Protein 1D7M (pdb70)

Structure (mmCIF, N/CA/C/O backbone):
data_1D7M
#
_entry.id   1D7M
#
_cell.length_a   70.420
_cell.length_b   128.650
_cell.length_c   91.570
_cell.angle_alpha   90.00
_cell.angle_beta   90.00
_cell.angle_gamma   90.00
#
_symmetry.space_group_name_H-M   'C 2 2 21'
#
loop_
_entity.id
_entity.type
_entity.pdbx_description
1 polymer 'CORTEXILLIN I'
2 water water
#
loop_
_atom_site.group_PDB
_atom_site.id
_atom_site.type_symbol
_atom_site.label_atom_id
_atom_site.label_alt_id
_atom_site.label_comp_id
_atom_site.label_asym_id
_atom_site.label_entity_id
_atom_site.label_seq_id
_atom_site.pdbx_PDB_ins_code
_atom_site.Cartn_x
_atom_site.Cartn_y
_atom_site.Cartn_z
_atom_site.occupancy
_atom_site.B_iso_or_equiv
_atom_site.auth_seq_id
_atom_site.auth_comp_id
_atom_site.auth_asym_id
_atom_site.auth_atom_id
_atom_site.pdbx_PDB_model_num
ATOM 1 N N . GLU A 1 1 ? 53.292 154.148 56.176 1.00 122.88 243 GLU A N 1
ATOM 2 C CA . GLU A 1 1 ? 51.827 153.885 56.097 1.00 132.18 243 GLU A CA 1
ATOM 3 C C . GLU A 1 1 ? 51.485 153.150 54.787 1.00 135.68 243 GLU A C 1
ATOM 4 O O . GLU A 1 1 ? 52.148 152.176 54.431 1.00 132.09 243 GLU A O 1
ATOM 10 N N . MET A 1 2 ? 50.465 153.632 54.078 1.00 139.81 244 MET A N 1
ATOM 11 C CA . MET A 1 2 ? 49.975 153.052 52.819 1.00 138.57 244 MET A CA 1
ATOM 12 C C . MET A 1 2 ? 50.691 151.838 52.210 1.00 143.35 244 MET A C 1
ATOM 13 O O . MET A 1 2 ? 50.102 150.765 52.153 1.00 158.16 244 MET A O 1
ATOM 18 N N . ALA A 1 3 ? 51.931 151.983 51.741 1.00 137.65 245 ALA A N 1
ATOM 19 C CA . ALA A 1 3 ? 52.645 150.840 51.148 1.00 129.21 245 ALA A CA 1
ATOM 20 C C . ALA A 1 3 ? 52.915 149.764 52.201 1.00 128.56 245 ALA A C 1
ATOM 21 O O . ALA A 1 3 ? 52.808 148.557 51.946 1.00 125.48 245 ALA A O 1
ATOM 23 N N . ASN A 1 4 ? 53.272 150.229 53.390 1.00 119.41 246 ASN A N 1
ATOM 24 C CA . ASN A 1 4 ? 53.548 149.345 54.506 1.00 117.26 246 ASN A CA 1
ATOM 25 C C . ASN A 1 4 ? 52.225 148.705 54.925 1.00 118.76 246 ASN A C 1
ATOM 26 O O . ASN A 1 4 ? 52.082 147.485 54.868 1.00 121.96 246 ASN A O 1
ATOM 31 N N . ARG A 1 5 ? 51.260 149.533 55.324 1.00 113.73 247 ARG A N 1
ATOM 32 C CA . ARG A 1 5 ? 49.931 149.063 55.732 1.00 110.89 247 ARG A CA 1
ATOM 33 C C . ARG A 1 5 ? 49.436 147.997 54.743 1.00 109.49 247 ARG A C 1
ATOM 34 O O . ARG A 1 5 ? 48.725 147.059 55.113 1.00 115.81 247 ARG A O 1
ATOM 42 N N . LEU A 1 6 ? 49.849 148.153 53.487 1.00 106.58 248 LEU A N 1
ATOM 43 C CA . LEU A 1 6 ? 49.499 147.242 52.399 1.00 102.73 248 LEU A CA 1
ATOM 44 C C . LEU A 1 6 ? 50.162 145.870 52.571 1.00 101.76 248 LEU A C 1
ATOM 45 O O . LEU A 1 6 ? 49.510 144.918 52.993 1.00 96.85 248 LEU A O 1
ATOM 50 N N . ALA A 1 7 ? 51.454 145.766 52.243 1.00 106.54 249 ALA A N 1
ATOM 51 C CA . ALA A 1 7 ? 52.170 144.492 52.362 1.00 97.27 249 ALA A CA 1
ATOM 52 C C . ALA A 1 7 ? 51.753 143.800 53.659 1.00 93.03 249 ALA A C 1
ATOM 53 O O . ALA A 1 7 ? 51.787 142.568 53.776 1.00 82.43 249 ALA A O 1
ATOM 55 N N . GLY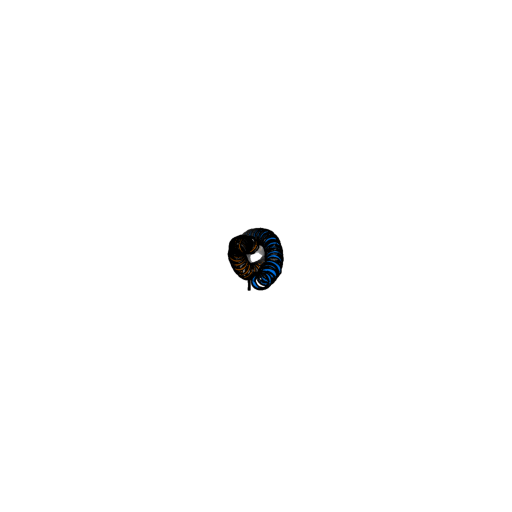 A 1 8 ? 51.343 144.622 54.621 1.00 85.44 250 GLY A N 1
ATOM 56 C CA . GLY A 1 8 ? 50.884 144.130 55.904 1.00 85.83 250 GLY A CA 1
ATOM 57 C C . GLY A 1 8 ? 49.608 143.342 55.714 1.00 94.73 250 GLY A C 1
ATOM 58 O O . GLY A 1 8 ? 49.587 142.126 55.886 1.00 108.37 250 GLY A O 1
ATOM 59 N N . LEU A 1 9 ? 48.532 144.023 55.342 1.00 93.65 251 LEU A N 1
ATOM 60 C CA . LEU A 1 9 ? 47.287 143.316 55.140 1.00 75.10 251 LEU A CA 1
ATOM 61 C C . LEU A 1 9 ? 47.410 142.137 54.186 1.00 76.84 251 LEU A C 1
ATOM 62 O O . LEU A 1 9 ? 46.631 141.192 54.276 1.00 73.98 251 LEU A O 1
ATOM 67 N N . GLU A 1 10 ? 48.377 142.165 53.274 1.00 75.51 252 GLU A N 1
ATOM 68 C CA . GLU A 1 10 ? 48.527 141.030 52.373 1.00 78.53 252 GLU A CA 1
ATOM 69 C C . GLU A 1 10 ? 49.064 139.879 53.194 1.00 76.51 252 GLU A C 1
ATOM 70 O O . GLU A 1 10 ? 48.797 138.717 52.906 1.00 83.69 252 GLU A O 1
ATOM 76 N N . ASN A 1 11 ? 49.843 140.200 54.217 1.00 76.79 253 ASN A N 1
ATOM 77 C CA . ASN A 1 11 ? 50.380 139.152 55.060 1.00 81.40 253 ASN A CA 1
ATOM 78 C C . ASN A 1 11 ? 49.232 138.512 55.838 1.00 77.63 253 ASN A C 1
ATOM 79 O O . ASN A 1 11 ? 49.106 137.288 55.898 1.00 80.15 253 ASN A O 1
ATOM 84 N N . SER A 1 12 ? 48.406 139.357 56.445 1.00 71.94 254 SER A N 1
ATOM 85 C CA . SER A 1 12 ? 47.246 138.904 57.205 1.00 73.29 254 SER A CA 1
ATOM 86 C C . SER A 1 12 ? 46.365 137.991 56.332 1.00 77.56 254 SER A C 1
ATOM 87 O O . SER A 1 12 ? 46.136 136.820 56.666 1.00 78.15 254 SER A O 1
ATOM 90 N N . LEU A 1 13 ? 45.883 138.524 55.208 1.00 67.93 255 LEU A N 1
ATOM 91 C CA . LEU A 1 13 ? 45.050 137.742 54.287 1.00 72.99 255 LEU A CA 1
ATOM 92 C C . LEU A 1 13 ? 45.744 136.412 53.989 1.00 76.20 255 LEU A C 1
ATOM 93 O O . LEU A 1 13 ? 45.110 135.365 53.909 1.00 90.45 255 LEU A O 1
ATOM 98 N N . GLU A 1 14 ? 47.054 136.463 53.834 1.00 72.82 256 GLU A N 1
ATOM 99 C CA . GLU A 1 14 ? 47.826 135.271 53.547 1.00 75.24 256 GLU A CA 1
ATOM 100 C C . GLU A 1 14 ? 47.652 134.148 54.571 1.00 65.21 256 GLU A C 1
ATOM 101 O O . GLU A 1 14 ? 47.139 133.056 54.280 1.00 53.23 256 GLU A O 1
ATOM 107 N N . SER A 1 15 ? 48.098 134.419 55.785 1.00 59.01 257 SER A N 1
ATOM 108 C CA . SER A 1 15 ? 48.006 133.407 56.809 1.00 74.93 257 SER A CA 1
ATOM 109 C C . SER A 1 15 ? 46.559 132.942 56.944 1.00 71.84 257 SER A C 1
ATOM 110 O O . SER A 1 15 ? 46.315 131.764 57.170 1.00 72.90 257 SER A O 1
ATOM 113 N N . GLU A 1 16 ? 45.596 133.846 56.780 1.00 67.41 258 GLU A N 1
ATOM 114 C CA . GLU A 1 16 ? 44.194 133.455 56.894 1.00 56.95 258 GLU A CA 1
ATOM 115 C C . GLU A 1 16 ? 43.652 132.530 55.791 1.00 54.62 258 GLU A C 1
ATOM 116 O O . GLU A 1 16 ? 42.781 131.700 56.054 1.00 44.12 258 GLU A O 1
ATOM 122 N N . LYS A 1 17 ? 44.124 132.650 54.557 1.00 47.83 259 LYS A N 1
ATOM 123 C CA . LYS A 1 17 ? 43.621 131.705 53.569 1.00 55.25 259 LYS A CA 1
ATOM 124 C C . LYS A 1 17 ? 44.210 130.350 53.955 1.00 51.80 259 LYS A C 1
ATOM 125 O O . LYS A 1 17 ? 43.579 129.313 53.778 1.00 41.81 259 LYS A O 1
ATOM 131 N N . VAL A 1 18 ? 45.422 130.362 54.507 1.00 54.72 260 VAL A N 1
ATOM 132 C CA . VAL A 1 18 ? 46.092 129.138 54.952 1.00 54.72 260 VAL A CA 1
ATOM 133 C C . VAL A 1 18 ? 45.230 128.445 56.040 1.00 53.54 260 VAL A C 1
ATOM 134 O O . VAL A 1 18 ? 44.904 127.247 55.958 1.00 45.56 260 VAL A O 1
ATOM 138 N N . SER A 1 19 ? 44.848 129.219 57.049 1.00 42.51 261 SER A N 1
ATOM 139 C CA . SER A 1 19 ? 44.008 128.724 58.138 1.00 49.52 261 SER A CA 1
ATOM 140 C C . SER A 1 19 ? 42.743 128.110 57.577 1.00 62.85 261 SER A C 1
ATOM 141 O O . SER A 1 19 ? 42.340 127.024 57.980 1.00 67.34 261 SER A O 1
ATOM 144 N N . ARG A 1 20 ? 42.109 128.827 56.656 1.00 58.12 262 ARG A N 1
ATOM 145 C CA . ARG A 1 20 ? 40.891 128.323 56.053 1.00 49.29 262 ARG A CA 1
ATOM 146 C C . ARG A 1 20 ? 41.121 126.976 55.349 1.00 47.35 262 ARG A C 1
ATOM 147 O O . ARG A 1 20 ? 40.255 126.109 55.402 1.00 63.19 262 ARG A O 1
ATOM 155 N N . GLU A 1 21 ? 42.275 126.788 54.704 1.00 50.98 263 GLU A N 1
ATOM 156 C CA . GLU A 1 21 ? 42.550 125.512 54.034 1.00 44.21 263 GLU A CA 1
ATOM 157 C C . GLU A 1 21 ? 42.542 124.410 55.073 1.00 54.50 263 GLU A C 1
ATOM 158 O O . GLU A 1 21 ? 42.031 123.305 54.862 1.00 49.87 263 GLU A O 1
ATOM 164 N N . GLN A 1 22 ? 43.115 124.747 56.217 1.00 52.23 264 GLN A N 1
ATOM 165 C CA . GLN A 1 22 ? 43.199 123.829 57.322 1.00 49.48 264 GLN A CA 1
ATOM 166 C C . GLN A 1 22 ? 41.865 123.446 57.912 1.00 47.95 264 GLN A C 1
ATOM 167 O O . GLN A 1 22 ? 41.630 122.271 58.162 1.00 42.61 264 GLN A O 1
ATOM 173 N N . LEU A 1 23 ? 40.989 124.419 58.138 1.00 47.60 265 LEU A N 1
ATOM 174 C CA . LEU A 1 23 ? 39.676 124.119 58.696 1.00 29.12 265 LEU A CA 1
ATOM 175 C C . LEU A 1 23 ? 38.901 123.238 57.755 1.00 38.56 265 LEU A C 1
ATOM 176 O O . LEU A 1 23 ? 38.162 122.351 58.177 1.00 39.37 265 LEU A O 1
ATOM 181 N N . ILE A 1 24 ? 39.048 123.504 56.469 1.00 31.42 266 ILE A N 1
ATOM 182 C CA . ILE A 1 24 ? 38.348 122.717 55.473 1.00 38.22 266 ILE A CA 1
ATOM 183 C C . ILE A 1 24 ? 38.795 121.284 55.520 1.00 36.75 266 ILE A C 1
ATOM 184 O O . ILE A 1 24 ? 38.037 120.347 55.294 1.00 48.74 266 ILE A O 1
ATOM 189 N N . LYS A 1 25 ? 40.075 121.134 55.768 1.00 29.78 267 LYS A N 1
ATOM 190 C CA . LYS A 1 25 ? 40.674 119.834 55.817 1.00 31.87 267 LYS A CA 1
ATOM 191 C C . LYS A 1 25 ? 40.212 119.102 57.084 1.00 31.02 267 LYS A C 1
ATOM 192 O O . LYS A 1 25 ? 39.769 117.936 57.021 1.00 32.58 267 LYS A O 1
ATOM 198 N N . GLN A 1 26 ? 40.296 119.774 58.231 1.00 44.60 268 GLN A N 1
ATOM 199 C CA . GLN A 1 26 ? 39.871 119.115 59.464 1.00 40.73 268 GLN A CA 1
ATOM 200 C C . GLN A 1 26 ? 38.422 118.712 59.366 1.00 44.19 268 GLN A C 1
ATOM 201 O O . GLN A 1 26 ? 38.050 117.633 59.792 1.00 42.61 268 GLN A O 1
ATOM 207 N N . LYS A 1 27 ? 37.616 119.596 58.790 1.00 38.57 269 LYS A N 1
ATOM 208 C CA . LYS A 1 27 ? 36.195 119.354 58.621 1.00 40.75 269 LYS A CA 1
ATOM 209 C C . LYS A 1 27 ? 35.979 118.093 57.779 1.00 30.14 269 LYS A C 1
ATOM 210 O O . LYS A 1 27 ? 35.210 117.201 58.156 1.00 40.50 269 LYS A O 1
ATOM 216 N N . ASP A 1 28 ? 36.664 118.008 56.652 1.00 36.89 270 ASP A N 1
ATOM 217 C CA . ASP A 1 28 ? 36.526 116.847 55.810 1.00 31.45 270 ASP A CA 1
ATOM 218 C C . ASP A 1 28 ? 36.839 115.581 56.594 1.00 40.70 270 ASP A C 1
ATOM 219 O O . ASP A 1 28 ? 36.080 114.614 56.549 1.00 35.79 270 ASP A O 1
ATOM 224 N N . GLN A 1 29 ? 37.931 115.596 57.358 1.00 43.59 271 GLN A N 1
ATOM 225 C CA . GLN A 1 29 ? 38.278 114.411 58.138 1.00 42.24 271 GLN A CA 1
ATOM 226 C C . GLN A 1 29 ? 37.167 114.060 59.120 1.00 38.70 271 GLN A C 1
ATOM 227 O O . GLN A 1 29 ? 36.850 112.892 59.336 1.00 37.96 271 GLN A O 1
ATOM 233 N N . LEU A 1 30 ? 36.577 115.079 59.727 1.00 35.56 272 LEU A N 1
ATOM 234 C CA . LEU A 1 30 ? 35.520 114.839 60.677 1.00 33.82 272 LEU A CA 1
ATOM 235 C C . LEU A 1 30 ? 34.333 114.224 59.997 1.00 37.67 272 LEU A C 1
ATOM 236 O O . LEU A 1 30 ? 33.780 113.234 60.469 1.00 26.45 272 LEU A O 1
ATOM 241 N N . ASN A 1 31 ? 33.925 114.808 58.886 1.00 30.50 273 ASN A N 1
ATOM 242 C CA . ASN A 1 31 ? 32.784 114.263 58.182 1.00 33.30 273 ASN A CA 1
ATOM 243 C C . ASN A 1 31 ? 32.974 112.801 57.782 1.00 38.97 273 ASN A C 1
ATOM 244 O O . ASN A 1 31 ? 32.043 112.010 57.882 1.00 36.42 273 ASN A O 1
ATOM 249 N N . SER A 1 32 ? 34.182 112.436 57.349 1.00 40.85 274 SER A N 1
ATOM 250 C CA . SER A 1 32 ? 34.465 111.059 56.940 1.00 38.69 274 SER A CA 1
ATOM 251 C C . SER A 1 32 ? 34.326 110.161 58.164 1.00 42.72 274 SER A C 1
ATOM 252 O O . SER A 1 32 ? 33.707 109.098 58.130 1.00 42.34 274 SER A O 1
ATOM 255 N N . LEU A 1 33 ? 34.929 110.614 59.244 1.00 43.26 275 LEU A N 1
A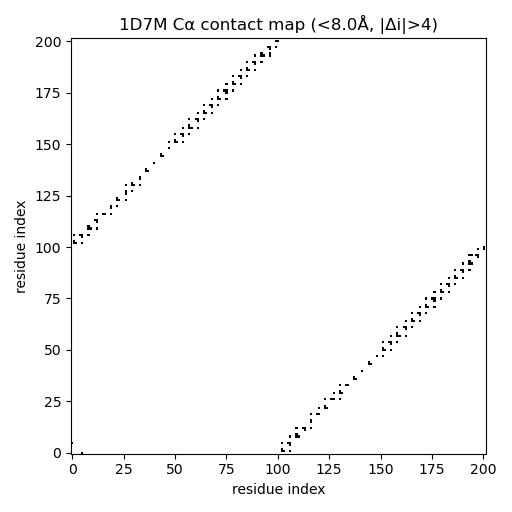TOM 256 C CA . LEU A 1 33 ? 34.858 109.927 60.507 1.00 44.86 275 LEU A CA 1
ATOM 257 C C . LEU A 1 33 ? 33.389 109.649 60.815 1.00 33.04 275 LEU A C 1
ATOM 258 O O . LEU A 1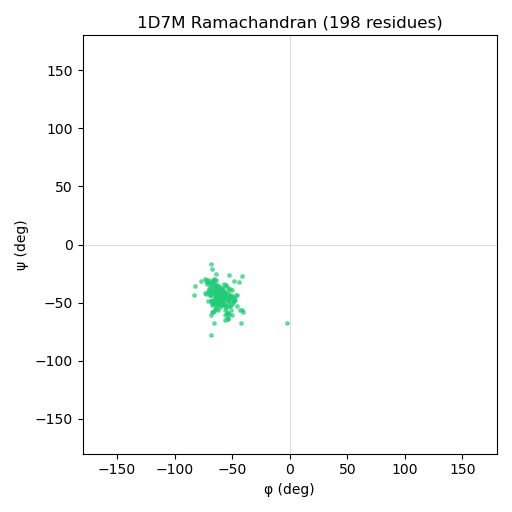 33 ? 32.992 108.503 61.042 1.00 47.37 275 LEU A O 1
ATOM 263 N N . LEU A 1 34 ? 32.595 110.714 60.828 1.00 30.68 276 LEU A N 1
ATOM 264 C CA . LEU A 1 34 ? 31.160 110.628 61.098 1.00 22.42 276 LEU A CA 1
ATOM 265 C C . LEU A 1 34 ? 30.494 109.555 60.246 1.00 32.51 276 LEU A C 1
ATOM 266 O O . LEU A 1 34 ? 29.746 108.736 60.767 1.00 32.27 276 LEU A O 1
ATOM 271 N N . ALA A 1 35 ? 30.755 109.551 58.943 1.00 25.54 277 ALA A N 1
ATOM 272 C CA . ALA A 1 35 ? 30.145 108.541 58.086 1.00 33.83 277 ALA A CA 1
ATOM 273 C C . ALA A 1 35 ? 30.513 107.144 58.597 1.00 32.63 277 ALA A C 1
ATOM 274 O O . ALA A 1 35 ? 29.643 106.287 58.806 1.00 37.87 277 ALA A O 1
ATOM 276 N N . SER A 1 36 ? 31.804 106.914 58.798 1.00 35.04 278 SER A N 1
ATOM 277 C CA . SER A 1 36 ? 32.271 105.627 59.298 1.00 39.47 278 SER A CA 1
ATOM 278 C C . SER A 1 36 ? 31.565 105.220 60.588 1.00 36.39 278 SER A C 1
ATOM 279 O O . SER A 1 36 ? 30.931 104.164 60.622 1.00 37.43 278 SER A O 1
ATOM 282 N N . LEU A 1 37 ? 31.661 106.044 61.633 1.00 31.23 279 LEU A N 1
ATOM 283 C CA . LEU A 1 37 ? 31.010 105.726 62.903 1.00 32.32 279 LEU A CA 1
ATOM 284 C C . LEU A 1 37 ? 29.539 105.446 62.742 1.00 37.14 279 LEU A C 1
ATOM 285 O O . LEU A 1 37 ? 29.011 104.578 63.421 1.00 46.46 279 LEU A O 1
ATOM 290 N N . GLU A 1 38 ? 28.864 106.160 61.857 1.00 37.97 280 GLU A N 1
ATOM 291 C CA . GLU A 1 38 ? 27.444 105.900 61.682 1.00 36.55 280 GLU A CA 1
ATOM 292 C C . GLU A 1 38 ? 27.164 104.558 61.016 1.00 41.43 280 GLU A C 1
ATOM 293 O O . GLU A 1 38 ? 26.225 103.859 61.387 1.00 46.33 280 GLU A O 1
ATOM 299 N N . SER A 1 39 ? 27.997 104.194 60.053 1.00 43.67 281 SER A N 1
ATOM 300 C CA . SER A 1 39 ? 27.856 102.915 59.383 1.00 44.30 281 SER A CA 1
ATOM 301 C C . SER A 1 39 ? 28.080 101.816 60.421 1.00 49.49 281 SER A C 1
ATOM 302 O O . SER A 1 39 ? 27.277 100.887 60.538 1.00 46.02 281 SER A O 1
ATOM 305 N N . GLU A 1 40 ? 29.178 101.950 61.168 1.00 47.24 282 GLU A N 1
ATOM 306 C CA . GLU A 1 40 ? 29.568 100.994 62.201 1.00 40.92 282 GLU A CA 1
ATOM 307 C C . GLU A 1 40 ? 28.436 100.832 63.201 1.00 38.86 282 GLU A C 1
ATOM 308 O O . GLU A 1 40 ? 28.082 99.716 63.561 1.00 41.85 282 GLU A O 1
ATOM 314 N N . GLY A 1 41 ? 27.863 101.951 63.634 1.00 38.30 283 GLY A N 1
ATOM 315 C CA . GLY A 1 41 ? 26.755 101.899 64.574 1.00 40.23 283 GLY A CA 1
ATOM 316 C C . GLY A 1 41 ? 25.522 101.221 63.992 1.00 46.10 283 GLY A C 1
ATO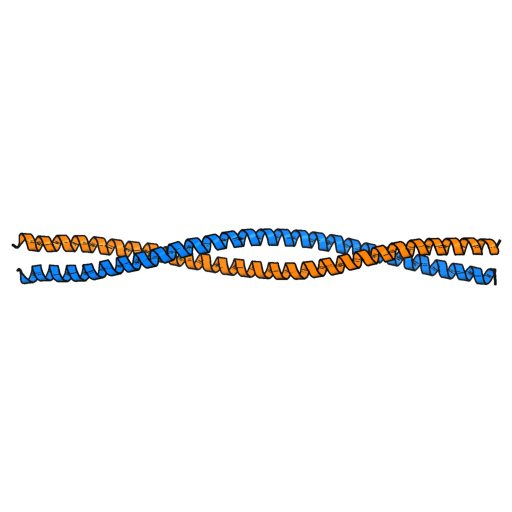M 317 O O . GLY A 1 41 ? 24.799 100.535 64.709 1.00 51.25 283 GLY A O 1
ATOM 318 N N . ALA A 1 42 ? 25.265 101.418 62.702 1.00 41.48 284 ALA A N 1
ATOM 319 C CA . ALA A 1 42 ? 24.113 100.794 62.064 1.00 37.99 284 ALA A CA 1
ATOM 320 C C . ALA A 1 42 ? 24.318 99.288 62.168 1.00 38.61 284 ALA A C 1
ATOM 321 O O . ALA A 1 42 ? 23.429 98.553 62.597 1.00 45.05 284 ALA A O 1
ATOM 323 N N . GLU A 1 43 ? 25.501 98.832 61.777 1.00 29.70 285 GLU A N 1
ATOM 324 C CA . GLU A 1 43 ? 25.811 97.410 61.852 1.00 53.45 285 GLU A CA 1
ATOM 325 C C . GLU A 1 43 ? 25.605 96.900 63.266 1.00 59.54 285 GLU A C 1
ATOM 326 O O . GLU A 1 43 ? 24.903 95.917 63.473 1.00 60.58 285 GLU A O 1
ATOM 332 N N . ARG A 1 44 ? 26.228 97.558 64.243 1.00 53.87 286 ARG A N 1
ATOM 333 C CA . ARG A 1 44 ? 26.121 97.088 65.621 1.00 45.86 286 ARG A CA 1
ATOM 334 C C . ARG A 1 44 ? 24.692 97.011 66.084 1.00 40.80 286 ARG A C 1
ATOM 335 O O . ARG A 1 44 ? 24.350 96.148 66.885 1.00 41.92 286 ARG A O 1
ATOM 343 N N . GLU A 1 45 ? 23.856 97.912 65.611 1.00 39.41 287 GLU A N 1
ATOM 344 C CA . GLU A 1 45 ? 22.473 97.871 66.031 1.00 40.28 287 GLU A CA 1
ATOM 345 C C . GLU A 1 45 ? 21.756 96.726 65.364 1.00 47.52 287 GLU A C 1
ATOM 346 O O . GLU A 1 45 ? 20.820 96.173 65.922 1.00 59.17 287 GLU A O 1
ATOM 352 N N . LYS A 1 46 ? 22.191 96.373 64.163 1.00 64.42 288 LYS A N 1
ATOM 353 C CA . LYS A 1 46 ? 21.577 95.271 63.443 1.00 61.09 288 LYS A CA 1
ATOM 354 C C . LYS A 1 46 ? 21.923 94.001 64.210 1.00 56.95 288 LYS A C 1
ATOM 355 O O . LYS A 1 46 ? 21.050 93.179 64.510 1.00 64.15 288 LYS A O 1
ATOM 361 N N . ARG A 1 47 ? 23.204 93.859 64.539 1.00 63.42 289 ARG A N 1
ATOM 362 C CA . ARG A 1 47 ? 23.672 92.683 65.268 1.00 56.68 289 ARG A CA 1
ATOM 363 C C . ARG A 1 47 ? 23.004 92.567 66.626 1.00 54.91 289 ARG A C 1
ATOM 364 O O . ARG A 1 47 ? 22.696 91.465 67.055 1.00 62.33 289 ARG A O 1
ATOM 372 N N . LEU A 1 48 ? 22.789 93.702 67.288 1.00 57.85 290 LEU A N 1
ATOM 373 C CA . LEU A 1 48 ? 22.155 93.746 68.605 1.00 49.14 290 LEU A CA 1
ATOM 374 C C . LEU A 1 48 ? 20.705 93.264 68.438 1.00 57.70 290 LEU A C 1
ATOM 375 O O . LEU A 1 48 ? 20.254 92.378 69.155 1.00 71.04 290 LEU A O 1
ATOM 380 N N . ARG A 1 49 ? 19.986 93.832 67.477 1.00 66.73 291 ARG A N 1
ATOM 381 C CA . ARG A 1 49 ? 18.609 93.414 67.207 1.00 69.69 291 ARG A CA 1
ATOM 382 C C . ARG A 1 49 ? 18.557 91.870 67.047 1.00 65.87 291 ARG A C 1
ATOM 383 O O . ARG A 1 49 ? 17.692 91.201 67.616 1.00 77.66 291 ARG A O 1
ATOM 391 N N . GLU A 1 50 ? 19.492 91.315 66.277 1.00 65.28 292 GLU A N 1
ATOM 392 C CA . GLU A 1 50 ? 19.548 89.867 66.057 1.00 66.63 292 GLU A CA 1
ATOM 393 C C . GLU A 1 50 ? 19.763 89.122 67.361 1.00 73.54 292 GLU A C 1
ATOM 394 O O . GLU A 1 50 ? 19.052 88.160 67.660 1.00 77.25 292 GLU A O 1
ATOM 400 N N . LEU A 1 51 ? 20.753 89.552 68.134 1.00 55.37 293 LEU A N 1
ATOM 401 C CA . LEU A 1 51 ? 21.012 88.888 69.403 1.00 64.19 293 LEU A CA 1
ATOM 402 C C . LEU A 1 51 ? 19.798 88.893 70.302 1.00 69.23 293 LEU A C 1
ATOM 403 O O . LEU A 1 51 ? 19.518 87.888 70.953 1.00 68.34 293 LEU A O 1
ATOM 408 N N . GLU A 1 52 ? 19.074 90.007 70.341 1.00 64.42 294 GLU A N 1
ATOM 409 C CA . GLU A 1 52 ? 17.891 90.084 71.184 1.00 62.89 294 GLU A CA 1
ATOM 410 C C . GLU A 1 52 ? 16.846 89.079 70.720 1.00 61.27 294 GLU A C 1
ATOM 411 O O . GLU A 1 52 ? 16.307 88.325 71.526 1.00 63.45 294 GLU A O 1
ATOM 417 N N . ALA A 1 53 ? 16.573 89.024 69.425 1.00 63.40 295 ALA A N 1
ATOM 418 C CA . ALA A 1 53 ? 15.608 88.045 68.961 1.00 56.95 295 ALA A CA 1
ATOM 419 C C . ALA A 1 53 ? 16.064 86.654 69.418 1.00 57.17 295 ALA A C 1
ATOM 420 O O . ALA A 1 53 ? 15.298 85.918 70.034 1.00 71.20 295 ALA A O 1
ATOM 422 N N . LYS A 1 54 ? 17.314 86.303 69.146 1.00 58.63 296 LYS A N 1
ATOM 423 C CA . LYS A 1 54 ? 17.819 84.986 69.537 1.00 59.05 296 LYS A CA 1
ATOM 424 C C . LYS A 1 54 ? 17.674 84.692 71.029 1.00 58.42 296 LYS A C 1
ATOM 425 O O . LYS A 1 54 ? 17.283 83.589 71.413 1.00 67.11 296 LYS A O 1
ATOM 431 N N . LEU A 1 55 ? 18.002 85.676 71.863 1.00 51.41 297 LEU A N 1
ATOM 432 C CA . LEU A 1 55 ? 17.906 85.520 73.313 1.00 46.12 297 LEU A CA 1
ATOM 433 C C . LEU A 1 55 ? 16.477 85.315 73.766 1.00 48.67 297 LEU A C 1
ATOM 434 O O . LEU A 1 55 ? 16.225 84.612 74.737 1.00 61.32 297 LEU A O 1
ATOM 439 N N . ASP A 1 56 ? 15.537 85.945 73.080 1.00 53.45 298 ASP A N 1
ATOM 440 C CA . ASP A 1 56 ? 14.152 85.796 73.481 1.00 52.83 298 ASP A CA 1
ATOM 441 C C . ASP A 1 56 ? 13.738 84.359 73.214 1.00 53.05 298 ASP A C 1
ATOM 442 O O . ASP A 1 56 ? 13.200 83.672 74.081 1.00 40.91 298 ASP A O 1
ATOM 447 N N . GLU A 1 57 ? 14.012 83.903 72.001 1.00 36.51 299 GLU A N 1
ATOM 448 C CA . GLU A 1 57 ? 13.685 82.554 71.591 1.00 54.11 299 GLU A CA 1
ATOM 449 C C . GLU A 1 57 ? 14.274 81.549 72.569 1.00 54.23 299 GLU A C 1
ATOM 450 O O . GLU A 1 57 ? 13.555 80.790 73.232 1.00 44.93 299 GLU A O 1
ATOM 456 N N . THR A 1 58 ? 15.595 81.544 72.644 1.00 49.65 300 THR A N 1
ATOM 457 C CA . THR A 1 58 ? 16.271 80.615 73.519 1.00 45.75 300 THR A CA 1
ATOM 458 C C . THR A 1 58 ? 15.640 80.680 74.901 1.00 53.67 300 THR A C 1
ATOM 459 O O . THR A 1 58 ? 15.344 79.641 75.480 1.00 51.28 300 THR A O 1
ATOM 463 N N . LEU A 1 59 ? 15.387 81.876 75.423 1.00 42.60 301 LEU A N 1
ATOM 464 C CA . LEU A 1 59 ? 14.770 81.973 76.745 1.00 36.54 301 LEU A CA 1
ATOM 465 C C . LEU A 1 59 ? 13.444 81.218 76.815 1.00 52.36 301 LEU A C 1
ATOM 466 O O . LEU A 1 59 ? 13.193 80.491 77.783 1.00 50.55 301 LEU A O 1
ATOM 471 N N . LYS A 1 60 ? 12.594 81.394 75.797 1.00 40.82 302 LYS A N 1
ATOM 472 C CA . LYS A 1 60 ? 11.308 80.688 75.769 1.00 47.36 302 LYS A CA 1
ATOM 473 C C . LYS A 1 60 ? 11.633 79.214 75.918 1.00 47.83 302 LYS A C 1
ATOM 474 O O . LYS A 1 60 ? 11.197 78.566 76.855 1.00 66.29 302 LYS A O 1
ATOM 480 N N . ASN A 1 61 ? 12.418 78.704 74.984 1.00 44.29 303 ASN A N 1
ATOM 481 C CA . ASN A 1 61 ? 12.824 77.312 74.982 1.00 48.02 303 ASN A CA 1
ATOM 482 C C . ASN A 1 61 ? 13.330 76.809 76.330 1.00 50.63 303 ASN A C 1
ATOM 483 O O . ASN A 1 61 ? 12.929 75.739 76.797 1.00 51.82 303 ASN A O 1
ATOM 488 N N . LEU A 1 62 ? 14.216 77.571 76.949 1.00 49.81 304 LEU A N 1
ATOM 489 C CA . LEU A 1 62 ? 14.744 77.154 78.229 1.00 45.45 304 LEU A CA 1
ATOM 490 C C . LEU A 1 62 ? 13.584 76.940 79.176 1.00 45.50 304 LEU A C 1
ATOM 491 O O . LEU A 1 62 ? 13.547 75.961 79.913 1.00 48.84 304 LEU A O 1
ATOM 496 N N . GLU A 1 63 ? 12.625 77.857 79.144 1.00 49.50 305 GLU A N 1
ATOM 497 C CA . GLU A 1 63 ? 11.473 77.764 80.031 1.00 41.25 305 GLU A CA 1
ATOM 498 C C . GLU A 1 63 ? 10.624 76.522 79.769 1.00 41.56 305 GLU A C 1
ATOM 499 O O . GLU A 1 63 ? 10.303 75.753 80.682 1.00 34.77 305 GLU A O 1
ATOM 505 N N . LEU A 1 64 ? 10.251 76.325 78.522 1.00 35.97 306 LEU A N 1
ATOM 506 C CA . LEU A 1 64 ? 9.468 75.155 78.177 1.00 50.88 306 LEU A CA 1
ATOM 507 C C . LEU A 1 64 ? 10.155 73.847 78.559 1.00 43.21 306 LEU A C 1
ATOM 508 O O . LEU A 1 64 ? 9.543 72.972 79.156 1.00 58.95 306 LEU A O 1
ATOM 513 N N . GLU A 1 65 ? 11.431 73.705 78.210 1.00 45.70 307 GLU A N 1
ATOM 514 C CA . GLU A 1 65 ? 12.147 72.483 78.549 1.00 44.41 307 GLU A CA 1
ATOM 515 C C . GLU A 1 65 ? 12.244 72.349 80.069 1.00 46.05 307 GLU A C 1
ATOM 516 O O . GLU A 1 65 ? 12.279 71.242 80.596 1.00 40.28 307 GLU A O 1
ATOM 522 N N . LYS A 1 66 ? 12.288 73.463 80.788 1.00 45.16 308 LYS A N 1
ATOM 523 C CA . LYS A 1 66 ? 12.361 73.351 82.234 1.00 23.89 308 LYS A CA 1
ATOM 524 C C . LYS A 1 66 ? 11.014 72.809 82.748 1.00 31.71 308 LYS A C 1
ATOM 525 O O . LYS A 1 66 ? 10.985 71.925 83.602 1.00 34.42 308 LYS A O 1
ATOM 531 N N . LEU A 1 67 ? 9.897 73.313 82.227 1.00 20.02 309 LEU A N 1
ATOM 532 C CA . LEU A 1 67 ? 8.612 72.768 82.673 1.00 32.37 309 LEU A CA 1
ATOM 533 C C . LEU A 1 67 ? 8.579 71.256 82.393 1.00 39.29 309 LEU A C 1
ATOM 534 O O . LEU A 1 67 ? 8.296 70.458 83.284 1.00 39.07 309 LEU A O 1
ATOM 539 N N . ALA A 1 68 ? 8.874 70.863 81.156 1.00 24.68 310 ALA A N 1
ATOM 540 C CA . ALA A 1 68 ? 8.881 69.455 80.778 1.00 32.22 310 ALA A CA 1
ATOM 541 C C . ALA A 1 68 ? 9.711 68.622 81.743 1.00 41.17 310 ALA A C 1
ATOM 542 O O . ALA A 1 68 ? 9.303 67.533 82.158 1.00 35.70 310 ALA A O 1
ATOM 544 N N . ARG A 1 69 ? 10.882 69.138 82.107 1.00 27.90 311 ARG A N 1
ATOM 545 C CA . ARG A 1 69 ? 11.747 68.387 83.003 1.00 35.90 311 ARG A CA 1
ATOM 546 C C . ARG A 1 69 ? 11.140 68.258 84.388 1.00 45.15 311 ARG A C 1
ATOM 547 O O . ARG A 1 69 ? 11.182 67.190 84.986 1.00 40.10 311 ARG A O 1
ATOM 555 N N . MET A 1 70 ? 10.539 69.320 84.897 1.00 39.12 312 MET A N 1
ATOM 556 C CA . MET A 1 70 ? 9.938 69.221 86.210 1.00 40.94 312 MET A CA 1
ATOM 557 C C . MET A 1 70 ? 8.747 68.248 86.219 1.00 30.29 312 MET A C 1
ATOM 558 O O . MET A 1 70 ? 8.563 67.464 87.161 1.00 37.77 312 MET A O 1
ATOM 563 N N . GLU A 1 71 ? 7.965 68.279 85.147 1.00 30.72 313 GLU A N 1
ATOM 564 C CA . GLU A 1 71 ? 6.825 67.383 85.026 1.00 34.23 313 GLU A CA 1
ATOM 565 C C . GLU A 1 71 ? 7.349 65.958 85.089 1.00 34.26 313 GLU A C 1
ATOM 566 O O . GLU A 1 71 ? 6.780 65.106 85.770 1.00 37.28 313 GLU A O 1
ATOM 572 N N . LEU A 1 72 ? 8.438 65.696 84.379 1.00 33.47 314 LEU A N 1
ATOM 573 C CA . LEU A 1 72 ? 8.997 64.353 84.395 1.00 26.83 314 LEU A CA 1
ATOM 574 C C . LEU A 1 72 ? 9.568 63.978 85.764 1.00 39.31 314 LEU A C 1
ATOM 575 O O . LEU A 1 72 ? 9.395 62.849 86.214 1.00 34.26 314 LEU A O 1
ATOM 580 N N . GLU A 1 73 ? 10.232 64.895 86.455 1.00 24.18 315 GLU A N 1
ATOM 581 C CA . GLU A 1 73 ? 10.768 64.508 87.760 1.00 32.30 315 GLU A CA 1
ATOM 582 C C . GLU A 1 73 ? 9.640 64.044 88.660 1.00 27.95 315 GLU A C 1
ATOM 583 O O . GLU A 1 73 ? 9.768 63.071 89.407 1.00 23.15 315 GLU A O 1
ATOM 589 N N . ALA A 1 74 ? 8.516 64.733 88.565 1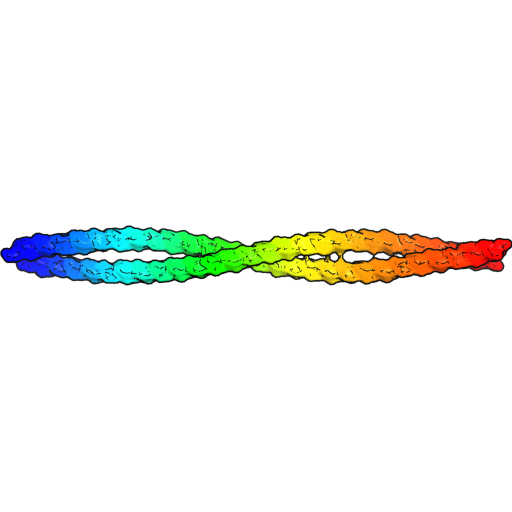.00 25.85 316 ALA A N 1
ATOM 590 C CA . ALA A 1 74 ? 7.356 64.387 89.365 1.00 16.05 316 ALA A CA 1
ATOM 591 C C . ALA A 1 74 ? 6.816 63.035 88.940 1.00 19.95 316 ALA A C 1
ATOM 592 O O . ALA A 1 74 ? 6.590 62.143 89.768 1.00 21.94 316 ALA A O 1
ATOM 594 N N . ARG A 1 75 ? 6.610 62.887 87.650 1.00 21.37 317 ARG A N 1
ATOM 595 C CA . ARG A 1 75 ? 6.072 61.647 87.143 1.00 28.69 317 ARG A CA 1
ATOM 596 C C . ARG A 1 75 ? 6.912 60.456 87.551 1.00 34.65 317 ARG A C 1
ATOM 597 O O . ARG A 1 75 ? 6.402 59.424 87.994 1.00 32.29 317 ARG A O 1
ATOM 605 N N . LEU A 1 76 ? 8.219 60.625 87.412 1.00 36.57 318 LEU A N 1
ATOM 606 C CA . LEU A 1 76 ? 9.159 59.587 87.770 1.00 13.97 318 LEU A CA 1
ATOM 607 C C . LEU A 1 76 ? 9.060 59.257 89.276 1.00 28.71 318 LEU A C 1
ATOM 608 O O . LEU A 1 76 ? 8.964 58.092 89.656 1.00 23.79 318 LEU A 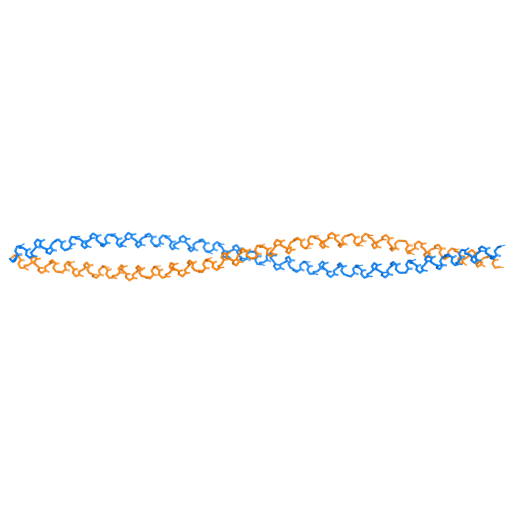O 1
ATOM 613 N N . ALA A 1 77 ? 9.069 60.259 90.149 1.00 14.99 319 ALA A N 1
ATOM 614 C CA . ALA A 1 77 ? 8.919 59.949 91.570 1.00 25.11 319 ALA A CA 1
ATOM 615 C C . ALA A 1 77 ? 7.627 59.156 91.833 1.00 31.92 319 ALA A C 1
ATOM 616 O O . ALA A 1 77 ? 7.637 58.161 92.567 1.00 30.22 319 ALA A O 1
ATOM 618 N N . LYS A 1 78 ? 6.510 59.588 91.254 1.00 23.28 320 LYS A N 1
ATOM 619 C CA . LYS A 1 78 ? 5.259 58.879 91.513 1.00 27.31 320 LYS A CA 1
ATOM 620 C C . LYS A 1 78 ? 5.356 57.441 91.102 1.00 36.85 320 LYS A C 1
ATOM 621 O O . LYS A 1 78 ? 4.938 56.552 91.832 1.00 35.23 320 LYS A O 1
ATOM 627 N N . THR A 1 79 ? 5.924 57.228 89.922 1.00 24.49 321 THR A N 1
ATOM 628 C CA . THR A 1 79 ? 6.070 55.889 89.397 1.00 27.31 321 THR A CA 1
ATOM 629 C C . THR A 1 79 ? 6.973 55.036 90.267 1.00 35.90 321 THR A C 1
ATOM 630 O O . THR A 1 79 ? 6.654 53.879 90.547 1.00 36.87 321 THR A O 1
ATOM 634 N N . GLU A 1 80 ? 8.095 55.607 90.692 1.00 44.38 322 GLU A N 1
ATOM 635 C CA . GLU A 1 80 ? 9.034 54.874 91.528 1.00 39.75 322 GLU A CA 1
ATOM 636 C C . GLU A 1 80 ? 8.403 54.457 92.832 1.00 22.28 322 GLU A C 1
ATOM 637 O O . GLU A 1 80 ? 8.628 53.349 93.317 1.00 25.49 322 GLU A O 1
ATOM 643 N N . LYS A 1 81 ? 7.594 55.339 93.390 1.00 27.44 323 LYS A N 1
ATOM 644 C CA . LYS A 1 81 ? 6.899 55.047 94.628 1.00 20.63 323 LYS A CA 1
ATOM 645 C C . LYS A 1 81 ? 5.906 53.902 94.399 1.00 27.78 323 LYS A C 1
ATOM 646 O O . LYS A 1 81 ? 5.831 52.970 95.200 1.00 33.68 323 LYS A O 1
ATOM 652 N N . ASP A 1 82 ? 5.154 53.955 93.308 1.00 23.23 324 ASP A N 1
ATOM 653 C CA . ASP A 1 82 ? 4.210 52.876 93.049 1.00 36.12 324 ASP A CA 1
ATOM 654 C C . ASP A 1 82 ? 4.923 51.565 92.848 1.00 35.92 324 ASP A C 1
ATOM 655 O O . ASP A 1 82 ? 4.473 50.526 93.323 1.00 43.62 324 ASP A O 1
ATOM 660 N N . ARG A 1 83 ? 6.041 51.618 92.147 1.00 30.37 325 ARG A N 1
ATOM 661 C CA . ARG A 1 83 ? 6.824 50.419 91.921 1.00 41.94 325 ARG A CA 1
ATOM 662 C C . ARG A 1 83 ? 7.267 49.829 93.274 1.00 37.55 325 ARG A C 1
ATOM 663 O O . ARG A 1 83 ? 7.152 48.626 93.499 1.00 36.55 325 ARG A O 1
ATOM 671 N N . ALA A 1 84 ? 7.749 50.674 94.185 1.00 32.54 326 ALA A N 1
ATOM 672 C CA . ALA A 1 84 ? 8.187 50.201 95.503 1.00 29.73 326 ALA A CA 1
ATOM 673 C C . ALA A 1 84 ? 7.033 49.544 96.261 1.00 42.42 326 ALA A C 1
ATOM 674 O O . ALA A 1 84 ? 7.192 48.479 96.852 1.00 37.43 326 ALA A O 1
ATOM 676 N N . ILE A 1 85 ? 5.881 50.190 96.250 1.00 39.59 327 ILE A N 1
ATOM 677 C CA . ILE A 1 85 ? 4.728 49.618 96.911 1.00 36.16 327 ILE A CA 1
ATOM 678 C C . ILE A 1 85 ? 4.363 48.278 96.256 1.00 41.89 327 ILE A C 1
ATOM 679 O O . ILE A 1 85 ? 3.963 47.343 96.947 1.00 58.58 327 ILE A O 1
ATOM 684 N N . LEU A 1 86 ? 4.532 48.169 94.939 1.00 52.01 328 LEU A N 1
ATOM 685 C CA . LEU A 1 86 ? 4.218 46.914 94.268 1.00 38.17 328 LEU A CA 1
ATOM 686 C C . LEU A 1 86 ? 5.226 45.836 94.579 1.00 43.19 328 LEU A C 1
ATOM 687 O O . LEU A 1 86 ? 4.851 44.675 94.658 1.00 46.19 328 LEU A O 1
ATOM 692 N N . GLU A 1 87 ? 6.496 46.183 94.760 1.00 43.20 329 GLU A N 1
ATOM 693 C CA . GLU A 1 87 ? 7.459 45.134 95.073 1.00 49.57 329 GLU A CA 1
ATOM 694 C C . GLU A 1 87 ? 7.066 44.559 96.408 1.00 53.37 329 GLU A C 1
ATOM 695 O O . GLU A 1 87 ? 7.083 43.350 96.592 1.00 57.90 329 GLU A O 1
ATOM 701 N N . LEU A 1 88 ? 6.696 45.435 97.338 1.00 53.99 330 LEU A N 1
ATOM 702 C CA . LEU A 1 88 ? 6.271 44.985 98.654 1.00 48.87 330 LEU A CA 1
ATOM 703 C C . LEU A 1 88 ? 5.050 44.078 98.551 1.00 48.62 330 LEU A C 1
ATOM 704 O O . LEU A 1 88 ? 5.049 42.961 99.066 1.00 50.84 330 LEU A O 1
ATOM 709 N N . LYS A 1 89 ? 4.008 44.559 97.888 1.00 43.53 331 LYS A N 1
ATOM 710 C CA . LYS A 1 89 ? 2.792 43.774 97.719 1.00 33.43 331 LYS A CA 1
ATOM 711 C C . LYS A 1 89 ? 3.135 42.419 97.120 1.00 47.52 331 LYS A C 1
ATOM 712 O O . LYS A 1 89 ? 2.634 41.380 97.564 1.00 48.38 331 LYS A O 1
ATOM 718 N N . LEU A 1 90 ? 3.974 42.449 96.091 1.00 48.57 332 LEU A N 1
ATOM 719 C CA . LEU A 1 90 ? 4.380 41.226 95.425 1.00 58.91 332 LEU A CA 1
ATOM 720 C C . LEU A 1 90 ? 4.920 40.278 96.477 1.00 60.90 332 LEU A C 1
ATOM 721 O O . LEU A 1 90 ? 4.340 39.223 96.711 1.00 54.20 332 LEU A O 1
ATOM 726 N N . ALA A 1 91 ? 6.019 40.659 97.123 1.00 36.18 333 ALA A N 1
ATOM 727 C CA . ALA A 1 91 ? 6.609 39.829 98.173 1.00 46.33 333 ALA A CA 1
ATOM 728 C C . ALA A 1 91 ? 5.521 39.233 99.062 1.00 56.10 333 ALA A C 1
ATOM 729 O O . ALA 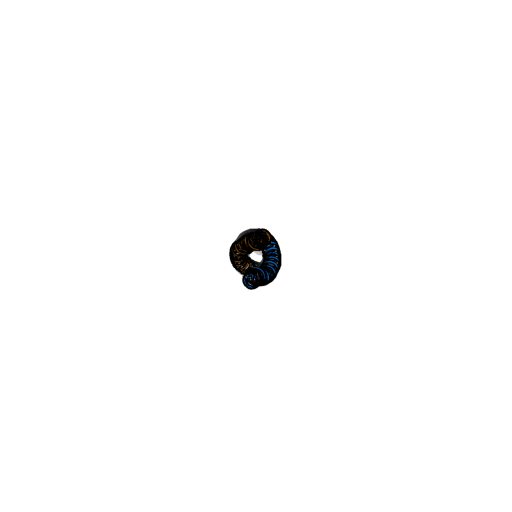A 1 91 ? 5.422 38.015 99.220 1.00 47.77 333 ALA A O 1
ATOM 731 N N . GLU A 1 92 ? 4.699 40.102 99.639 1.00 54.59 334 GLU A N 1
ATOM 732 C CA . GLU A 1 92 ? 3.615 39.666 100.505 1.00 52.69 334 GLU A CA 1
ATOM 733 C C . GLU A 1 92 ? 2.824 38.515 99.881 1.00 53.28 334 GLU A C 1
ATOM 734 O O . GLU A 1 92 ? 2.496 37.535 100.548 1.00 52.44 334 GLU A O 1
ATOM 740 N N . ALA A 1 93 ? 2.533 38.633 98.594 1.00 59.63 335 ALA A N 1
ATOM 741 C CA . ALA A 1 93 ? 1.766 37.616 97.899 1.00 53.22 335 ALA A CA 1
ATOM 742 C C . ALA A 1 93 ? 2.539 36.339 97.611 1.00 64.31 335 ALA A C 1
ATOM 743 O O . ALA A 1 93 ? 1.989 35.241 97.752 1.00 74.76 335 ALA A O 1
ATOM 745 N N . ILE A 1 94 ? 3.796 36.451 97.194 1.00 59.20 336 ILE A N 1
ATOM 746 C CA . ILE A 1 94 ? 4.509 35.213 96.923 1.00 66.19 336 ILE A CA 1
ATOM 747 C C . ILE A 1 94 ? 4.699 34.499 98.236 1.00 83.86 336 ILE A C 1
ATOM 748 O O . ILE A 1 94 ? 4.871 33.284 98.268 1.00 98.95 336 ILE A O 1
ATOM 753 N N . ASP A 1 95 ? 4.621 35.239 99.333 1.00 87.37 337 ASP A N 1
ATOM 754 C CA . ASP A 1 95 ? 4.766 34.556 100.591 1.00 85.31 337 ASP A CA 1
ATOM 755 C C . ASP A 1 95 ? 3.478 33.917 101.028 1.00 85.39 337 ASP A C 1
ATOM 756 O O . ASP A 1 95 ? 3.492 32.838 101.614 1.00 90.02 337 ASP A O 1
ATOM 761 N N . GLU A 1 96 ? 2.355 34.562 100.746 1.00 80.61 338 GLU A N 1
ATOM 762 C CA . GLU A 1 96 ? 1.093 33.951 101.112 1.00 83.03 338 GLU A CA 1
ATOM 763 C C . GLU A 1 96 ? 0.899 32.685 100.306 1.00 85.54 338 GLU A C 1
ATOM 764 O O . GLU A 1 96 ? 0.254 31.743 100.764 1.00 94.49 338 GLU A O 1
ATOM 770 N N . LYS A 1 97 ? 1.459 32.665 99.102 1.00 88.03 339 LYS A N 1
ATOM 771 C CA . LYS A 1 97 ? 1.379 31.480 98.268 1.00 84.57 339 LYS A CA 1
ATOM 772 C C . LYS A 1 97 ? 2.221 30.441 99.026 1.00 88.84 339 LYS A C 1
ATOM 773 O O . LYS A 1 97 ? 1.714 29.393 99.414 1.00 98.29 339 LYS A O 1
ATOM 779 N N . SER A 1 98 ? 3.497 30.748 99.271 1.00 89.84 340 SER A N 1
ATOM 780 C CA . SER A 1 98 ? 4.375 29.822 100.000 1.00 104.50 340 SER A CA 1
ATOM 781 C C . SER A 1 98 ? 3.689 29.181 101.211 1.00 110.25 340 SER A C 1
ATOM 782 O O . SER A 1 98 ? 3.449 27.970 101.224 1.00 106.06 340 SER A O 1
ATOM 785 N N . LYS A 1 99 ? 3.388 29.981 102.232 1.00 112.36 341 LYS A N 1
ATOM 786 C CA . LYS A 1 99 ? 2.715 29.465 103.423 1.00 110.15 341 LYS A CA 1
ATOM 787 C C . LYS A 1 99 ? 1.498 28.628 103.060 1.00 115.09 341 LYS A C 1
ATOM 788 O O . LYS A 1 99 ? 1.359 27.509 103.548 1.00 125.76 341 LYS A O 1
ATOM 794 N N . LEU A 1 100 ? 0.616 29.153 102.207 1.00 112.82 342 LEU A N 1
ATOM 795 C CA . LEU A 1 100 ? -0.565 28.383 101.831 1.00 105.94 342 LEU A CA 1
ATOM 796 C C . LEU A 1 100 ? -0.096 26.954 101.581 1.00 114.39 342 LEU A C 1
ATOM 797 O O . LEU A 1 100 ? -0.583 26.030 102.218 1.00 128.10 342 LEU A O 1
ATOM 802 N N . GLU A 1 101 ? 0.870 26.760 100.688 1.00 113.88 343 GLU A N 1
ATOM 803 C CA . GLU A 1 101 ? 1.356 25.405 100.441 1.00 117.89 343 GLU A CA 1
ATOM 804 C C . GLU A 1 101 ? 2.149 24.784 101.615 1.00 116.69 343 GLU A C 1
ATOM 805 O O . GLU A 1 101 ? 1.939 23.576 101.869 1.00 109.86 343 GLU A O 1
ATOM 812 N N . GLU B 1 1 ? 45.675 154.855 44.370 1.00 88.26 243 GLU B N 1
ATOM 813 C CA . GLU B 1 1 ? 45.834 153.454 43.880 1.00 91.96 243 GLU B CA 1
ATOM 814 C C . GLU B 1 1 ? 45.997 152.561 45.102 1.00 98.80 243 GLU B C 1
ATOM 815 O O . GLU B 1 1 ? 45.370 151.508 45.220 1.00 105.52 243 GLU B O 1
ATOM 821 N N . MET B 1 2 ? 46.845 153.009 46.020 1.00 91.97 244 MET B N 1
ATOM 822 C CA . MET B 1 2 ? 47.116 152.245 47.219 1.00 86.73 244 MET B CA 1
ATOM 823 C C . MET B 1 2 ? 45.993 152.338 48.253 1.00 84.05 244 MET B C 1
ATOM 824 O O . MET B 1 2 ? 45.761 151.381 48.988 1.00 96.80 244 MET B O 1
ATOM 829 N N . ALA B 1 3 ? 45.280 153.455 48.325 1.00 71.96 245 ALA B N 1
ATOM 830 C CA . ALA B 1 3 ? 44.179 153.507 49.289 1.00 82.24 245 ALA B CA 1
ATOM 831 C C . ALA B 1 3 ? 43.140 152.476 48.812 1.00 79.69 245 ALA B C 1
ATOM 832 O O . ALA B 1 3 ? 42.422 151.861 49.608 1.00 71.03 245 ALA B O 1
ATOM 834 N N . ASN B 1 4 ? 43.081 152.285 47.496 1.00 76.05 246 ASN B N 1
ATOM 835 C CA . ASN B 1 4 ? 42.169 151.309 46.915 1.00 75.94 246 ASN B CA 1
ATOM 836 C C . ASN B 1 4 ? 42.597 149.904 47.305 1.00 83.96 246 ASN B C 1
ATOM 837 O O . ASN B 1 4 ? 41.814 149.175 47.904 1.00 87.85 246 ASN B O 1
ATOM 842 N N . ARG B 1 5 ? 43.823 149.502 46.967 1.00 86.79 247 ARG B N 1
ATOM 843 C CA . ARG B 1 5 ? 44.253 148.164 47.357 1.00 82.10 247 ARG B CA 1
ATOM 844 C C . ARG B 1 5 ? 43.920 147.975 48.830 1.00 80.50 247 ARG B C 1
ATOM 845 O O . ARG B 1 5 ? 43.615 146.867 49.264 1.00 84.91 247 ARG B O 1
ATOM 853 N N . LEU B 1 6 ? 43.966 149.058 49.601 1.00 68.81 248 LEU B N 1
ATOM 854 C CA . LEU B 1 6 ? 43.643 148.966 51.024 1.00 77.48 248 LEU B CA 1
ATOM 855 C C . LEU B 1 6 ? 42.174 148.503 51.188 1.00 70.94 248 LEU B C 1
ATOM 856 O O . LEU B 1 6 ? 41.907 147.492 51.838 1.00 79.18 248 LEU B O 1
ATOM 861 N N . ALA B 1 7 ? 41.231 149.227 50.590 1.00 65.30 249 ALA B N 1
ATOM 862 C CA . ALA B 1 7 ? 39.814 148.861 50.676 1.00 68.31 249 ALA B CA 1
ATOM 863 C C . ALA B 1 7 ? 39.543 147.424 50.223 1.00 61.28 249 ALA B C 1
ATOM 864 O O . ALA B 1 7 ? 38.796 146.677 50.861 1.00 59.39 249 ALA B O 1
ATOM 866 N N . GLY B 1 8 ? 40.141 147.037 49.106 1.00 49.03 250 GLY B N 1
ATOM 867 C CA . GLY B 1 8 ? 39.920 145.695 48.606 1.00 53.79 250 GLY B CA 1
ATOM 868 C C . GLY B 1 8 ? 40.503 144.623 49.496 1.00 67.67 250 GLY B C 1
ATOM 869 O O . GLY B 1 8 ? 39.961 143.522 49.569 1.00 67.45 250 GLY B O 1
ATOM 870 N N . LEU B 1 9 ? 41.611 144.922 50.167 1.00 62.92 251 LEU B N 1
ATOM 871 C CA . LEU B 1 9 ? 42.203 143.918 51.030 1.00 52.11 251 LEU B CA 1
ATOM 872 C C . LEU B 1 9 ? 41.328 143.734 52.237 1.00 50.68 251 LEU B C 1
ATOM 873 O O . LEU B 1 9 ? 41.107 142.620 52.690 1.00 52.65 251 LEU B O 1
ATOM 878 N N . GLU B 1 10 ? 40.804 144.823 52.761 1.00 46.06 252 GLU B N 1
ATOM 879 C CA . GLU B 1 10 ? 39.918 144.685 53.893 1.00 54.57 252 GLU B CA 1
ATOM 880 C C . GLU B 1 10 ? 38.711 143.866 53.443 1.00 56.00 252 GLU B C 1
ATOM 881 O O . GLU B 1 10 ? 38.190 143.035 54.192 1.00 59.95 252 GLU B O 1
ATOM 887 N N . ASN B 1 11 ? 38.271 144.111 52.214 1.00 54.89 253 ASN B N 1
ATOM 888 C CA . ASN B 1 11 ? 37.105 143.422 51.685 1.00 56.45 253 ASN B CA 1
ATOM 889 C C . ASN B 1 11 ? 37.341 141.935 51.661 1.00 50.61 253 ASN B C 1
ATOM 890 O O . ASN B 1 11 ? 36.496 141.141 52.069 1.00 53.32 253 ASN B O 1
ATOM 895 N N . SER B 1 12 ? 38.529 141.587 51.195 1.00 51.09 254 SER B N 1
ATOM 896 C CA . SER B 1 12 ? 38.964 140.213 51.057 1.00 52.83 254 SER B CA 1
ATOM 897 C C . SER B 1 12 ? 39.111 139.561 52.433 1.00 50.38 254 SER B C 1
ATOM 898 O O . SER B 1 12 ? 38.852 138.367 52.614 1.00 47.03 254 SER B O 1
ATOM 901 N N . LEU B 1 13 ? 39.509 140.366 53.406 1.00 43.11 255 LEU B N 1
ATOM 902 C CA . LEU B 1 13 ? 39.710 139.885 54.764 1.00 46.48 255 LEU B CA 1
ATOM 903 C C . LEU B 1 13 ? 38.365 139.542 55.403 1.00 45.79 255 LEU B C 1
ATOM 904 O O . LEU B 1 13 ? 38.223 138.530 56.102 1.00 43.99 255 LEU B O 1
ATOM 909 N N . GLU B 1 14 ? 37.383 140.388 55.139 1.00 43.28 256 GLU B N 1
ATOM 910 C CA . GLU B 1 14 ? 36.039 140.208 55.657 1.00 43.82 256 GLU B CA 1
ATOM 911 C C . GLU B 1 14 ? 35.367 138.985 55.016 1.00 47.25 256 GLU B C 1
ATOM 912 O O . GLU B 1 14 ? 34.601 138.276 55.658 1.00 54.25 256 GLU B O 1
ATOM 918 N N .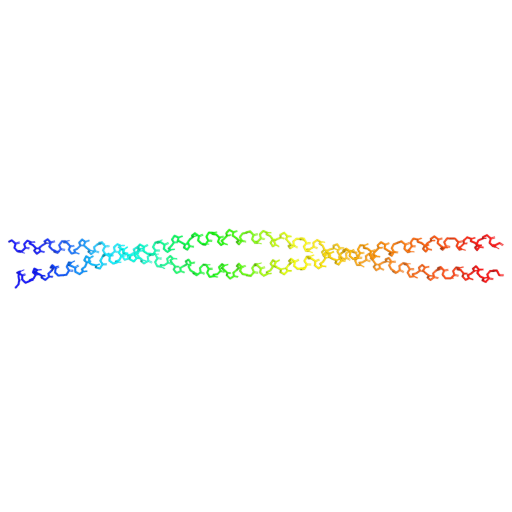 SER B 1 15 ? 35.655 138.739 53.744 1.00 34.55 257 SER B N 1
ATOM 919 C CA . SER B 1 15 ? 35.063 137.592 53.066 1.00 37.87 257 SER B CA 1
ATOM 920 C C . SER B 1 15 ? 35.702 136.306 53.597 1.00 37.04 257 SER B C 1
ATOM 921 O O . SER B 1 15 ? 35.058 135.256 53.666 1.00 41.50 257 SER B O 1
ATOM 924 N N . GLU B 1 16 ? 36.977 136.391 53.966 1.00 39.60 258 GLU B N 1
ATOM 925 C CA . GLU B 1 16 ? 37.674 135.240 54.514 1.00 40.13 258 GLU B CA 1
ATOM 926 C C . GLU B 1 16 ? 37.131 134.995 55.911 1.00 37.97 258 GLU B C 1
ATOM 927 O O . GLU B 1 16 ? 37.047 133.857 56.356 1.00 44.77 258 GLU B O 1
ATOM 933 N N . LYS B 1 17 ? 36.748 136.072 56.588 1.00 36.66 259 LYS B N 1
ATOM 934 C CA . LYS B 1 17 ? 36.188 135.993 57.935 1.00 37.31 259 LYS B CA 1
ATOM 935 C C . LYS B 1 17 ? 34.857 135.225 57.883 1.00 42.35 259 LYS B C 1
ATOM 936 O O . LYS B 1 17 ? 34.678 134.236 58.586 1.00 46.86 259 LYS B O 1
ATOM 942 N N . VAL B 1 18 ? 33.921 135.681 57.054 1.00 46.72 260 VAL B N 1
ATOM 943 C CA . VAL B 1 18 ? 32.642 134.994 56.938 1.00 32.72 260 VAL B CA 1
ATOM 944 C C . VAL B 1 18 ? 32.909 133.522 56.642 1.00 30.96 260 VAL B C 1
ATOM 945 O O . VAL B 1 18 ? 32.322 132.659 57.276 1.00 37.09 260 VAL B O 1
ATOM 949 N N . SER B 1 19 ? 33.790 133.206 55.697 1.00 24.25 261 SER B N 1
ATOM 950 C CA . SER B 1 19 ? 34.076 131.791 55.427 1.00 37.70 261 SER B CA 1
ATOM 951 C C . SER B 1 19 ? 34.524 131.046 56.704 1.00 35.53 261 SER B C 1
ATOM 952 O O . SER B 1 19 ? 33.958 130.013 57.101 1.00 35.45 261 SER B O 1
ATOM 955 N N . ARG B 1 20 ? 35.553 131.589 57.339 1.00 43.06 262 ARG B N 1
ATOM 956 C CA . ARG B 1 20 ? 36.119 131.052 58.573 1.00 46.22 262 ARG B CA 1
ATOM 957 C C . ARG B 1 20 ? 35.044 130.739 59.633 1.00 50.87 262 ARG B C 1
ATOM 958 O O . ARG B 1 20 ? 35.010 129.646 60.214 1.00 43.20 262 ARG B O 1
ATOM 966 N N . GLU B 1 21 ? 34.158 131.700 59.867 1.00 39.84 263 GLU B N 1
ATOM 967 C CA . GLU B 1 21 ? 33.099 131.521 60.850 1.00 41.40 263 GLU B CA 1
ATOM 968 C C . GLU B 1 21 ? 32.166 130.388 60.419 1.00 30.70 263 GLU B C 1
ATOM 969 O O . GLU B 1 21 ? 31.730 129.595 61.254 1.00 43.16 263 GLU B O 1
ATOM 975 N N . GLN B 1 22 ? 31.862 130.301 59.128 1.00 24.85 264 GLN B N 1
ATOM 976 C CA . GLN B 1 22 ? 30.974 129.240 58.651 1.00 35.48 264 GLN B CA 1
ATOM 977 C C . GLN B 1 22 ? 31.565 127.873 58.929 1.00 33.32 264 GLN B C 1
ATOM 978 O O . GLN B 1 22 ? 30.883 126.984 59.443 1.00 48.15 264 GLN B O 1
ATOM 984 N N . LEU B 1 23 ? 32.835 127.704 58.589 1.00 38.35 265 LEU B N 1
ATOM 985 C CA . LEU B 1 23 ? 33.495 126.431 58.816 1.00 34.74 265 LEU B CA 1
ATOM 986 C C . LEU B 1 23 ? 33.668 126.105 60.283 1.00 38.30 265 LEU B C 1
ATOM 987 O O . LEU B 1 23 ? 33.563 124.943 60.668 1.00 38.00 265 LEU B O 1
ATOM 992 N N . ILE B 1 24 ? 33.940 127.100 61.120 1.00 34.18 266 ILE B N 1
ATOM 993 C CA . ILE B 1 24 ? 34.101 126.780 62.529 1.00 29.69 266 ILE B CA 1
ATOM 994 C C . ILE B 1 24 ? 32.779 126.332 63.124 1.00 32.94 266 ILE B C 1
ATOM 995 O O . ILE B 1 24 ? 32.757 125.378 63.891 1.00 16.82 266 ILE B O 1
ATOM 1000 N N . LYS B 1 25 ? 31.671 126.993 62.786 1.00 24.84 267 LYS B N 1
ATOM 1001 C CA . LYS B 1 25 ? 30.380 126.546 63.315 1.00 22.24 267 LYS B CA 1
ATOM 1002 C C . LYS B 1 25 ? 30.109 125.109 62.847 1.00 28.90 267 LYS B C 1
ATOM 1003 O O . LYS B 1 25 ? 29.701 124.246 63.630 1.00 25.18 267 LYS B O 1
ATOM 1009 N N . GLN B 1 26 ? 30.364 124.847 61.565 1.00 20.34 268 GLN B N 1
ATOM 1010 C CA . GLN B 1 26 ? 30.162 123.514 61.019 1.00 26.06 268 GLN B CA 1
ATOM 1011 C C . GLN B 1 26 ? 31.017 122.530 61.820 1.00 35.46 268 GLN B C 1
ATOM 1012 O O . GLN B 1 26 ? 30.541 121.446 62.180 1.00 39.06 268 GLN B O 1
ATOM 1018 N N . LYS B 1 27 ? 32.261 122.912 62.119 1.00 34.63 269 LYS B N 1
ATOM 1019 C CA . LYS B 1 27 ? 33.133 122.014 62.878 1.00 30.12 269 LYS B CA 1
ATOM 1020 C C . LYS B 1 27 ? 32.592 121.765 64.254 1.00 45.13 269 LYS B C 1
ATOM 1021 O O . LYS B 1 27 ? 32.577 120.622 64.695 1.00 33.07 269 LYS B O 1
ATOM 1027 N N . ASP B 1 28 ? 32.137 122.815 64.936 1.00 34.42 270 ASP B N 1
ATOM 1028 C CA . ASP B 1 28 ? 31.560 122.619 66.259 1.00 50.12 270 ASP B CA 1
ATOM 1029 C C . ASP B 1 28 ? 30.466 121.573 66.185 1.00 46.88 270 ASP B C 1
ATOM 1030 O O . ASP B 1 28 ? 30.428 120.635 66.976 1.00 36.52 270 ASP B O 1
ATOM 1035 N N . GLN B 1 29 ? 29.574 121.712 65.223 1.00 21.05 271 GLN B N 1
ATOM 1036 C CA . GLN B 1 29 ? 28.497 120.742 65.127 1.00 22.97 271 GLN B CA 1
ATOM 1037 C C . GLN B 1 29 ? 29.004 119.339 64.860 1.00 31.05 271 GLN B C 1
ATOM 1038 O O . GLN B 1 29 ? 28.460 118.364 65.388 1.00 36.19 271 GLN B O 1
ATOM 1044 N N . LEU B 1 30 ? 30.060 119.216 64.068 1.00 34.12 272 LEU B N 1
ATOM 1045 C CA . LEU B 1 30 ? 30.558 117.878 63.814 1.00 32.83 272 LEU B CA 1
ATOM 1046 C C . LEU B 1 30 ? 31.170 117.329 65.077 1.00 40.63 272 LEU B C 1
ATOM 1047 O O . LEU B 1 30 ? 30.921 116.180 65.417 1.00 32.96 272 LEU B O 1
ATOM 1052 N N . ASN B 1 31 ? 31.946 118.136 65.795 1.00 35.94 273 ASN B N 1
ATOM 1053 C CA . ASN B 1 31 ? 32.535 117.640 67.026 1.00 37.87 273 ASN B CA 1
ATOM 1054 C C . ASN B 1 31 ? 31.501 117.167 68.034 1.00 40.38 273 ASN B C 1
ATOM 1055 O O . ASN B 1 31 ? 31.705 116.144 68.683 1.00 40.38 273 ASN B O 1
ATOM 1060 N N . SER B 1 32 ? 30.395 117.897 68.166 1.00 36.49 274 SER B N 1
ATOM 1061 C CA . SER B 1 32 ? 29.339 117.486 69.093 1.00 35.62 274 SER B CA 1
ATOM 1062 C C . SER B 1 32 ? 28.759 116.171 68.642 1.00 40.27 274 SER B C 1
ATOM 1063 O O . SER B 1 32 ? 28.567 115.246 69.428 1.00 51.37 274 SER B O 1
ATOM 1066 N N . LEU B 1 33 ? 28.474 116.102 67.358 1.00 40.99 275 LEU B N 1
ATOM 1067 C CA . LEU B 1 33 ? 27.956 114.889 66.785 1.00 37.08 275 LEU B CA 1
ATOM 1068 C C . LEU B 1 33 ? 28.877 113.733 67.175 1.00 39.23 275 LEU B C 1
ATOM 1069 O O . LEU B 1 33 ? 28.455 112.723 67.717 1.00 36.99 275 LEU B O 1
ATOM 1074 N N . LEU B 1 34 ? 30.152 113.923 66.894 1.00 33.24 276 LEU B N 1
ATOM 1075 C CA . LEU B 1 34 ? 31.206 112.969 67.180 1.00 40.49 276 LEU B CA 1
ATOM 1076 C C . LEU B 1 34 ? 31.182 112.447 68.629 1.00 43.96 276 LEU B C 1
ATOM 1077 O O . LEU B 1 34 ? 31.060 111.249 68.886 1.00 35.10 276 LEU B O 1
ATOM 1082 N N . ALA B 1 35 ? 31.327 113.363 69.578 1.00 48.34 277 ALA B N 1
ATOM 1083 C CA . ALA B 1 35 ? 31.318 113.000 70.984 1.00 43.09 277 ALA B CA 1
ATOM 1084 C C . ALA B 1 35 ? 30.072 112.150 71.289 1.00 47.05 277 ALA B C 1
ATOM 1085 O O . ALA B 1 35 ? 30.144 111.048 71.843 1.00 32.85 277 ALA B O 1
ATOM 1087 N N . SER B 1 36 ? 28.921 112.669 70.894 1.00 37.69 278 SER B N 1
ATOM 1088 C CA . SER B 1 36 ? 27.661 111.986 71.086 1.00 21.51 278 SER B CA 1
ATOM 1089 C C . SER B 1 36 ? 27.701 110.551 70.535 1.00 23.78 278 SER B C 1
ATOM 1090 O O . SER B 1 36 ? 27.509 109.599 71.281 1.00 44.21 278 SER B O 1
ATOM 1093 N N . LEU B 1 37 ? 27.955 110.401 69.240 1.00 32.93 279 LEU B N 1
ATOM 1094 C CA . LEU B 1 37 ? 28.043 109.073 68.636 1.00 32.27 279 LEU B CA 1
ATOM 1095 C C . LEU B 1 37 ? 28.986 108.136 69.360 1.00 44.56 279 LEU B C 1
ATOM 1096 O O . LEU B 1 37 ? 28.717 106.951 69.458 1.00 46.23 279 LEU B O 1
ATOM 1101 N N . GLU B 1 38 ? 30.110 108.668 69.835 1.00 43.79 280 GLU B N 1
ATOM 1102 C CA . GLU B 1 38 ? 31.100 107.874 70.568 1.00 45.99 280 GLU B CA 1
ATOM 1103 C C . GLU B 1 38 ? 30.532 107.332 71.863 1.00 47.31 280 GLU B C 1
ATOM 1104 O O . GLU B 1 38 ? 30.751 106.184 72.240 1.00 37.04 280 GLU B O 1
ATOM 1110 N N . SER B 1 39 ? 29.859 108.214 72.580 1.00 46.00 281 SER B N 1
ATOM 1111 C CA . SER B 1 39 ? 29.257 107.880 73.855 1.00 46.69 281 SER B CA 1
ATOM 1112 C C . SER B 1 39 ? 28.202 106.797 73.614 1.00 40.84 281 SER B C 1
ATOM 1113 O O . SER B 1 39 ? 28.206 105.749 74.268 1.00 37.65 281 SER B O 1
ATOM 1116 N N . GLU B 1 40 ? 27.318 107.058 72.649 1.00 35.62 282 GLU B N 1
ATOM 1117 C CA . GLU B 1 40 ? 26.249 106.134 72.247 1.00 45.18 282 GLU B CA 1
ATOM 1118 C C . GLU B 1 40 ? 26.835 104.778 71.942 1.00 38.97 282 GLU B C 1
ATOM 1119 O O . GLU B 1 40 ? 26.325 103.762 72.398 1.00 57.95 282 GLU B O 1
ATOM 1125 N N . GLY B 1 41 ? 27.883 104.775 71.128 1.00 45.68 283 GLY B N 1
ATOM 1126 C CA . GLY B 1 41 ? 28.525 103.526 70.761 1.00 50.26 283 GLY B CA 1
ATOM 1127 C C . GLY B 1 41 ? 29.129 102.796 71.942 1.00 44.44 283 GLY B C 1
ATOM 1128 O O . GLY B 1 41 ? 29.115 101.569 71.979 1.00 46.46 283 GLY B O 1
ATOM 1129 N N . ALA B 1 42 ? 29.669 103.534 72.910 1.00 48.57 284 ALA B N 1
ATOM 1130 C CA . ALA B 1 42 ? 30.258 102.900 74.085 1.00 40.55 284 ALA B CA 1
ATOM 1131 C C . ALA B 1 42 ? 29.142 102.161 74.801 1.00 44.57 284 ALA B C 1
ATOM 1132 O O . ALA B 1 42 ? 29.265 100.979 75.130 1.00 39.21 284 ALA B O 1
ATOM 1134 N N . GLU B 1 43 ? 28.038 102.862 75.027 1.00 43.51 285 GLU B N 1
ATOM 1135 C CA . GLU B 1 43 ? 26.921 102.234 75.688 1.00 31.76 285 GLU B CA 1
ATOM 1136 C C . GLU B 1 43 ? 26.447 101.005 74.924 1.00 37.62 285 GLU B C 1
ATOM 1137 O O . GLU B 1 43 ? 26.326 99.930 75.516 1.00 47.13 285 GLU B O 1
ATOM 1143 N N . ARG B 1 44 ? 26.235 101.114 73.615 1.00 35.92 286 ARG B N 1
ATOM 1144 C CA . ARG B 1 44 ? 25.760 99.939 72.897 1.00 48.31 286 ARG B CA 1
ATOM 1145 C C . ARG B 1 44 ? 26.717 98.774 72.856 1.00 48.68 286 ARG B C 1
ATOM 1146 O O . ARG B 1 44 ? 26.266 97.643 72.901 1.00 56.79 286 ARG B O 1
ATOM 1154 N N . GLU B 1 45 ? 28.024 99.014 72.769 1.00 53.04 287 GLU B N 1
ATOM 1155 C CA . GLU B 1 45 ? 28.933 97.880 72.732 1.00 49.69 287 GLU B CA 1
ATOM 1156 C C . GLU B 1 45 ? 28.926 97.176 74.063 1.00 47.26 287 GLU B C 1
ATOM 1157 O O . GLU B 1 45 ? 29.109 95.965 74.127 1.00 40.94 287 GLU B O 1
ATOM 1163 N N . LYS B 1 46 ? 28.715 97.930 75.131 1.00 36.84 288 LYS B N 1
ATOM 1164 C CA . LYS B 1 46 ? 28.681 97.318 76.448 1.00 44.13 288 LYS B CA 1
ATOM 1165 C C . LYS B 1 46 ? 27.435 96.443 76.510 1.00 54.85 288 LYS B C 1
ATOM 1166 O O . LYS B 1 46 ? 27.484 95.279 76.905 1.00 50.14 288 LYS B O 1
ATOM 1172 N N . ARG B 1 47 ? 26.325 97.028 76.088 1.00 38.66 289 ARG B N 1
ATOM 1173 C CA . ARG B 1 47 ? 25.043 96.356 76.042 1.00 50.58 289 ARG B CA 1
ATOM 1174 C C . ARG B 1 47 ? 25.097 95.082 75.178 1.00 38.48 289 ARG B C 1
ATOM 1175 O O . ARG B 1 47 ? 24.508 94.057 75.527 1.00 55.52 289 ARG B O 1
ATOM 1183 N N . LEU B 1 48 ? 25.798 95.170 74.051 1.00 54.88 290 LEU B N 1
ATOM 1184 C CA . LEU B 1 48 ? 25.947 94.040 73.134 1.00 53.01 290 LEU B CA 1
ATOM 1185 C C . LEU B 1 48 ? 26.741 92.962 73.839 1.00 52.16 290 LEU B C 1
ATOM 1186 O O . LEU B 1 48 ? 26.339 91.808 73.860 1.00 60.12 290 LEU B O 1
ATOM 1191 N N . ARG B 1 49 ? 27.883 93.329 74.402 1.00 56.33 291 ARG B N 1
ATOM 1192 C CA . ARG B 1 49 ? 28.677 92.345 75.119 1.00 56.08 291 ARG B CA 1
ATOM 1193 C C . ARG B 1 49 ? 27.822 91.595 76.154 1.00 57.31 291 ARG B C 1
ATOM 1194 O O . ARG B 1 49 ? 27.892 90.370 76.261 1.00 58.70 291 ARG B O 1
ATOM 1202 N N . GLU B 1 50 ? 27.000 92.326 76.897 1.00 60.86 292 GLU B N 1
ATOM 1203 C CA . GLU B 1 50 ? 26.130 91.702 77.893 1.00 54.35 292 GLU B CA 1
ATOM 1204 C C . GLU B 1 50 ? 25.150 90.733 77.249 1.00 57.33 292 GLU B C 1
ATOM 1205 O O . GLU B 1 50 ? 24.997 89.605 77.705 1.00 67.20 292 GLU B O 1
ATOM 1211 N N . LEU B 1 51 ? 24.487 91.171 76.188 1.00 59.12 293 LEU B N 1
ATOM 1212 C CA . LEU B 1 51 ? 23.553 90.309 75.484 1.00 56.39 293 LEU B CA 1
ATOM 1213 C C . LEU B 1 51 ? 24.202 89.018 75.044 1.00 60.81 293 LEU B C 1
ATOM 1214 O O . LEU B 1 51 ? 23.609 87.952 75.164 1.00 65.33 293 LEU B O 1
ATOM 1219 N N . GLU B 1 52 ? 25.413 89.126 74.507 1.00 72.94 294 GLU B N 1
ATOM 1220 C CA . GLU B 1 52 ? 26.159 87.966 74.045 1.00 71.33 294 GLU B CA 1
ATOM 1221 C C . GLU B 1 52 ? 26.387 86.996 75.194 1.00 66.59 294 GLU B C 1
ATOM 1222 O O . GLU B 1 52 ? 26.088 85.804 75.093 1.00 58.36 294 GLU B O 1
ATOM 1228 N N . ALA B 1 53 ? 26.921 87.493 76.297 1.00 58.86 295 ALA B N 1
ATOM 1229 C CA . ALA B 1 53 ? 27.129 86.612 77.430 1.00 62.15 295 ALA B CA 1
ATOM 1230 C C . ALA B 1 53 ? 25.800 85.920 77.762 1.00 60.71 295 ALA B C 1
ATOM 1231 O O . ALA B 1 53 ? 25.740 84.694 77.823 1.00 73.72 295 ALA B O 1
ATOM 1233 N N . LYS B 1 54 ? 24.731 86.689 77.954 1.00 54.48 296 LYS B N 1
ATOM 1234 C CA . LYS B 1 54 ? 23.431 86.090 78.287 1.00 60.60 296 LYS B CA 1
ATOM 1235 C C . LYS B 1 54 ? 22.983 85.011 77.309 1.00 63.97 296 LYS B C 1
ATOM 1236 O O . LYS B 1 54 ? 22.469 83.975 77.721 1.00 65.37 296 LYS B O 1
ATOM 1242 N N . LEU B 1 55 ? 23.158 85.240 76.017 1.00 55.52 297 LEU B N 1
ATOM 1243 C CA . LEU B 1 55 ? 22.738 84.219 75.068 1.00 48.62 297 LEU B CA 1
ATOM 1244 C C . LEU B 1 55 ? 23.606 82.973 75.213 1.00 62.74 297 LEU B C 1
ATOM 1245 O O . LEU B 1 55 ? 23.132 81.863 74.989 1.00 69.86 297 LEU B O 1
ATOM 1250 N N . ASP B 1 56 ? 24.879 83.146 75.576 1.00 65.81 298 ASP B N 1
ATOM 1251 C CA . ASP B 1 56 ? 25.754 81.985 75.723 1.00 67.50 298 ASP B CA 1
ATOM 1252 C C . ASP B 1 56 ? 25.259 81.189 76.899 1.00 64.12 298 ASP B C 1
ATOM 1253 O O . ASP B 1 56 ? 25.030 79.980 76.796 1.00 62.68 298 ASP B O 1
ATOM 1258 N N . GLU B 1 57 ? 25.096 81.876 78.021 1.00 63.21 299 GLU B N 1
ATOM 1259 C CA . GLU B 1 57 ? 24.649 81.209 79.227 1.00 69.21 299 GLU B CA 1
ATOM 1260 C C . GLU B 1 57 ? 23.341 80.480 79.010 1.00 66.23 299 GLU B C 1
ATOM 1261 O O . GLU B 1 57 ? 23.254 79.264 79.173 1.00 59.22 299 GLU B O 1
ATOM 1267 N N . THR B 1 58 ? 22.317 81.235 78.642 1.00 60.86 300 THR B N 1
ATOM 1268 C CA . THR B 1 58 ? 21.023 80.645 78.392 1.00 60.20 300 THR B CA 1
ATOM 1269 C C . THR B 1 58 ? 21.190 79.432 77.490 1.00 63.02 300 THR B C 1
ATOM 1270 O O . THR B 1 58 ? 20.653 78.374 77.786 1.00 72.91 300 THR B O 1
ATOM 1274 N N . LEU B 1 59 ? 21.955 79.564 76.413 1.00 57.64 301 LEU B N 1
ATOM 1275 C CA . LEU B 1 59 ? 22.175 78.435 75.514 1.00 49.30 301 LEU B CA 1
ATOM 1276 C C . LEU B 1 59 ? 22.684 77.198 76.263 1.00 60.73 301 LEU B C 1
ATOM 1277 O O . LEU B 1 59 ? 22.190 76.085 76.068 1.00 61.50 301 LEU B O 1
ATOM 1282 N N . LYS B 1 60 ? 23.690 77.401 77.107 1.00 50.93 302 LYS B N 1
ATOM 1283 C CA . LYS B 1 60 ? 24.256 76.312 77.886 1.00 57.22 302 LYS B CA 1
ATOM 1284 C C . LYS B 1 60 ? 23.107 75.656 78.633 1.00 68.95 302 LYS B C 1
ATOM 1285 O O . LYS B 1 60 ? 22.816 74.474 78.447 1.00 65.45 302 LYS B O 1
ATOM 1291 N N . ASN B 1 61 ? 22.431 76.446 79.454 1.00 62.76 303 ASN B N 1
ATOM 1292 C CA . ASN B 1 61 ? 21.305 75.944 80.223 1.00 43.50 303 ASN B CA 1
ATOM 1293 C C . ASN B 1 61 ? 20.273 75.203 79.419 1.00 50.52 303 ASN B C 1
ATOM 1294 O O . ASN B 1 61 ? 19.812 74.147 79.842 1.00 62.20 303 ASN B O 1
ATOM 1299 N N . LEU B 1 62 ? 19.896 75.743 78.274 1.00 33.01 304 LEU B N 1
ATOM 1300 C CA . LEU B 1 62 ? 18.905 75.048 77.478 1.00 37.85 304 LEU B CA 1
ATOM 1301 C C . LEU B 1 62 ? 19.423 73.660 77.170 1.00 34.94 304 LEU B C 1
ATOM 1302 O O . LEU B 1 62 ? 18.679 72.695 77.225 1.00 65.66 304 LEU B O 1
ATOM 1307 N N . GLU B 1 63 ? 20.712 73.569 76.871 1.00 57.15 305 GLU B N 1
ATOM 1308 C CA . GLU B 1 63 ? 21.313 72.290 76.540 1.00 69.18 305 GLU B CA 1
ATOM 1309 C C . GLU B 1 63 ? 21.279 71.305 77.706 1.00 63.39 305 GLU B C 1
ATOM 1310 O O . GLU B 1 63 ? 20.822 70.166 77.574 1.00 62.68 305 GLU B O 1
ATOM 1316 N N . LEU B 1 64 ? 21.778 71.751 78.849 1.00 46.84 306 LEU B N 1
ATOM 1317 C CA . LEU B 1 64 ? 21.790 70.931 80.050 1.00 57.55 306 LEU B CA 1
ATOM 1318 C C . LEU B 1 64 ? 20.379 70.420 80.320 1.00 59.98 306 LEU B C 1
ATOM 1319 O O . LEU B 1 64 ? 20.169 69.257 80.692 1.00 55.51 306 LEU B O 1
ATOM 1324 N N . GLU B 1 65 ? 19.399 71.280 80.109 1.00 57.86 307 GLU B N 1
ATOM 1325 C CA . GLU B 1 65 ? 18.051 70.863 80.407 1.00 51.42 307 GLU B CA 1
ATOM 1326 C C . GLU B 1 65 ? 17.521 69.860 79.403 1.00 50.87 307 GLU B C 1
ATOM 1327 O O . GLU B 1 65 ? 16.709 69.014 79.761 1.00 52.27 307 GLU B O 1
ATOM 1333 N N . LYS B 1 66 ? 17.969 69.924 78.158 1.00 41.52 308 LYS B N 1
ATOM 1334 C CA . LYS B 1 66 ? 17.492 68.937 77.196 1.00 51.06 308 LYS B CA 1
ATOM 1335 C C . LYS B 1 66 ? 18.046 67.561 77.581 1.00 51.18 308 LYS B C 1
ATOM 1336 O O . LYS B 1 66 ? 17.334 66.560 77.540 1.00 51.66 308 LYS B O 1
ATOM 1342 N N . LEU B 1 67 ? 19.323 67.503 77.947 1.00 43.27 309 LEU B N 1
ATOM 1343 C CA . LEU B 1 67 ? 19.898 66.226 78.369 1.00 50.55 309 LEU B CA 1
ATOM 1344 C C . LEU B 1 67 ? 19.073 65.673 79.511 1.00 47.41 309 LEU B C 1
ATOM 1345 O O . LEU B 1 67 ? 18.587 64.540 79.464 1.00 48.25 309 LEU B O 1
ATOM 1350 N N . ALA B 1 68 ? 18.955 66.472 80.562 1.00 47.01 310 ALA B N 1
ATOM 1351 C CA . ALA B 1 68 ? 18.208 66.073 81.746 1.00 41.87 310 ALA B CA 1
ATOM 1352 C C . ALA B 1 68 ? 16.840 65.520 81.390 1.00 44.79 310 ALA B C 1
ATOM 1353 O O . ALA B 1 68 ? 16.416 64.490 81.919 1.00 45.20 310 ALA B O 1
ATOM 1355 N N . ARG B 1 69 ? 16.147 66.215 80.492 1.00 33.34 311 ARG B N 1
ATOM 1356 C CA . ARG B 1 69 ? 14.819 65.777 80.077 1.00 39.57 311 ARG B CA 1
ATOM 1357 C C . ARG B 1 69 ? 14.859 64.418 79.421 1.00 48.37 311 ARG B C 1
ATOM 1358 O O . ARG B 1 69 ? 14.038 63.557 79.701 1.00 55.96 311 ARG B O 1
ATOM 1366 N N . MET B 1 70 ? 15.813 64.225 78.527 1.00 42.79 312 MET B N 1
ATOM 1367 C CA . MET B 1 70 ? 15.897 62.959 77.830 1.00 43.49 312 MET B CA 1
ATOM 1368 C C . MET B 1 70 ? 16.196 61.810 78.781 1.00 41.10 312 MET B C 1
ATOM 1369 O O . MET B 1 70 ? 15.635 60.713 78.677 1.00 37.22 312 MET B O 1
ATOM 1374 N N . GLU B 1 71 ? 17.089 62.081 79.714 1.00 33.09 313 GLU B N 1
ATOM 1375 C CA . GLU B 1 71 ? 17.497 61.089 80.679 1.00 28.33 313 GLU B CA 1
ATOM 1376 C C . GLU B 1 71 ? 16.251 60.688 81.470 1.00 42.94 313 GLU B C 1
ATOM 1377 O O . GLU B 1 71 ? 15.998 59.508 81.707 1.00 39.01 313 GLU B O 1
ATOM 1383 N N . LEU B 1 72 ? 15.436 61.670 81.830 1.00 40.36 314 LEU B N 1
ATOM 1384 C CA . LEU B 1 72 ? 14.233 61.366 82.565 1.00 33.28 314 LEU B CA 1
ATOM 1385 C C . LEU B 1 72 ? 13.201 60.620 81.716 1.00 28.60 314 LEU B C 1
ATOM 1386 O O . LEU B 1 72 ? 12.557 59.701 82.217 1.00 22.72 314 LEU B O 1
ATOM 1391 N N . GLU B 1 73 ? 13.030 60.965 80.446 1.00 21.68 315 GLU B N 1
ATOM 1392 C CA . GLU B 1 73 ? 12.036 60.218 79.665 1.00 29.71 315 GLU B CA 1
ATOM 1393 C C . GLU B 1 73 ? 12.409 58.740 79.651 1.00 29.67 315 GLU B C 1
ATOM 1394 O O . GLU B 1 73 ? 11.552 57.866 79.737 1.00 40.97 315 GLU B O 1
ATOM 1400 N N . ALA B 1 74 ? 13.708 58.476 79.571 1.00 46.99 316 ALA B N 1
ATOM 1401 C CA . ALA B 1 74 ? 14.222 57.117 79.575 1.00 35.96 316 ALA B CA 1
ATOM 1402 C C . ALA B 1 74 ? 13.961 56.440 80.922 1.00 45.30 316 ALA B C 1
ATOM 1403 O O . ALA B 1 74 ? 13.340 55.374 80.981 1.00 37.73 316 ALA B O 1
ATOM 1405 N N . ARG B 1 75 ? 14.455 57.054 82.004 1.00 31.20 317 ARG B N 1
ATOM 1406 C CA . ARG B 1 75 ? 14.267 56.517 83.362 1.00 33.49 317 ARG B CA 1
ATOM 1407 C C . ARG B 1 75 ? 12.796 56.225 83.618 1.00 40.75 317 ARG B C 1
ATOM 1408 O O . ARG B 1 75 ? 12.441 55.179 84.156 1.00 48.55 317 ARG B O 1
ATOM 1416 N N . LEU B 1 76 ? 11.948 57.158 83.214 1.00 31.65 318 LEU B N 1
ATOM 1417 C CA . LEU B 1 76 ? 10.517 56.993 83.359 1.00 30.15 318 LEU B CA 1
ATOM 1418 C C . LEU B 1 76 ? 10.030 55.760 82.593 1.00 39.44 318 LEU B C 1
ATOM 1419 O O . LEU B 1 76 ? 9.296 54.949 83.146 1.00 34.01 318 LEU B O 1
ATOM 1424 N N . ALA B 1 77 ? 10.410 55.594 81.332 1.00 29.56 319 ALA B N 1
ATOM 1425 C CA . ALA B 1 77 ? 9.936 54.397 80.643 1.00 25.86 319 ALA B CA 1
ATOM 1426 C C . ALA B 1 77 ? 10.391 53.115 81.344 1.00 28.08 319 ALA B C 1
ATOM 1427 O O . ALA B 1 77 ? 9.617 52.175 81.481 1.00 38.03 319 ALA B O 1
ATOM 1429 N N . LYS B 1 78 ? 11.638 53.079 81.807 1.00 33.56 320 LYS B N 1
ATOM 1430 C CA . LYS B 1 78 ? 12.140 51.885 82.474 1.00 31.51 320 LYS B CA 1
ATOM 1431 C C . LYS B 1 78 ? 11.277 51.582 83.694 1.00 39.25 320 LYS B C 1
ATOM 1432 O O . LYS B 1 78 ? 10.842 50.445 83.895 1.00 35.66 320 LYS B O 1
ATOM 1438 N N . THR B 1 79 ? 10.998 52.616 84.481 1.00 35.05 321 THR B N 1
ATOM 1439 C CA . THR B 1 79 ? 10.208 52.450 85.694 1.00 24.06 321 THR B CA 1
ATOM 1440 C C . THR B 1 79 ? 8.786 52.035 85.395 1.00 32.44 321 THR B C 1
ATOM 1441 O O . THR B 1 79 ? 8.248 51.168 86.067 1.00 37.11 321 THR B O 1
ATOM 1445 N N . GLU B 1 80 ? 8.189 52.646 84.379 1.00 23.72 322 GLU B N 1
ATOM 1446 C CA . GLU B 1 80 ? 6.832 52.317 83.954 1.00 28.32 322 GLU B CA 1
ATOM 1447 C C . GLU B 1 80 ? 6.721 50.841 83.574 1.00 38.05 322 GLU B C 1
ATOM 1448 O O . GLU B 1 80 ? 5.749 50.161 83.902 1.00 38.33 322 GLU B O 1
ATOM 1454 N N . LYS B 1 81 ? 7.735 50.368 82.859 1.00 44.77 323 LYS B N 1
ATOM 1455 C CA . LYS B 1 81 ? 7.791 48.985 82.422 1.00 39.66 323 LYS B CA 1
ATOM 1456 C C . LYS B 1 81 ? 7.876 48.063 83.645 1.00 49.38 323 LYS B C 1
ATOM 1457 O O . LYS B 1 81 ? 7.155 47.068 83.744 1.00 40.66 323 LYS B O 1
ATOM 1463 N N . ASP B 1 82 ? 8.758 48.397 84.586 1.00 41.18 324 ASP B N 1
ATOM 1464 C CA . ASP B 1 82 ? 8.897 47.587 85.795 1.00 38.69 324 ASP B CA 1
ATOM 1465 C C . ASP B 1 82 ? 7.589 47.538 86.548 1.00 37.65 324 ASP B C 1
ATOM 1466 O O . ASP B 1 82 ? 7.178 46.497 87.046 1.00 43.33 324 ASP B O 1
ATOM 1471 N N . ARG B 1 83 ? 6.950 48.688 86.651 1.00 35.29 325 ARG B N 1
ATOM 1472 C CA . ARG B 1 83 ? 5.689 48.766 87.347 1.00 22.21 325 ARG B CA 1
ATOM 1473 C C . ARG B 1 83 ? 4.664 47.833 86.697 1.00 30.84 325 ARG B C 1
ATOM 1474 O O . ARG B 1 83 ? 3.958 47.097 87.377 1.00 36.96 325 ARG B O 1
ATOM 1482 N N . ALA B 1 84 ? 4.593 47.870 85.370 1.00 27.99 326 ALA B N 1
ATOM 1483 C CA . ALA B 1 84 ? 3.681 47.008 84.620 1.00 32.98 326 ALA B CA 1
ATOM 1484 C C . ALA B 1 84 ? 3.980 45.535 84.899 1.00 31.93 326 ALA B C 1
ATOM 1485 O O . ALA B 1 84 ? 3.082 44.727 85.158 1.00 33.87 326 ALA B O 1
ATOM 1487 N N . ILE B 1 85 ? 5.269 45.197 84.825 1.00 37.57 327 ILE B N 1
ATOM 1488 C CA . ILE B 1 85 ? 5.748 43.836 85.057 1.00 34.72 327 ILE B CA 1
ATOM 1489 C C . ILE B 1 85 ? 5.323 43.346 86.433 1.00 36.89 327 ILE B C 1
ATOM 1490 O O . ILE B 1 85 ? 4.907 42.201 86.580 1.00 38.51 327 ILE B O 1
ATOM 1495 N N . LEU B 1 86 ? 5.430 44.210 87.441 1.00 39.16 328 LEU B N 1
ATOM 1496 C CA . LEU B 1 86 ? 5.052 43.830 88.795 1.00 30.37 328 LEU B CA 1
ATOM 1497 C C . LEU B 1 86 ? 3.566 43.639 88.938 1.00 40.67 328 LEU B C 1
ATOM 1498 O O . LEU B 1 86 ? 3.134 42.769 89.677 1.00 41.24 328 LEU B O 1
ATOM 1503 N N . GLU B 1 87 ? 2.766 44.457 88.261 1.00 45.20 329 GLU B N 1
ATOM 1504 C CA . GLU B 1 87 ? 1.329 44.289 88.380 1.00 46.82 329 GLU B CA 1
ATOM 1505 C C . GLU B 1 87 ? 0.989 42.918 87.828 1.00 52.40 329 GLU B C 1
ATOM 1506 O O . GLU B 1 87 ? 0.204 42.178 88.418 1.00 55.87 329 GLU B O 1
ATOM 1512 N N . LEU B 1 88 ? 1.602 42.574 86.700 1.00 55.19 330 LEU B N 1
ATOM 1513 C CA . LEU B 1 88 ? 1.353 41.283 86.082 1.00 52.36 330 LEU B CA 1
ATOM 1514 C C . LEU B 1 88 ? 1.783 40.151 87.017 1.00 53.52 330 LEU B C 1
ATOM 1515 O O . LEU B 1 88 ? 0.991 39.245 87.309 1.00 50.45 330 LEU B O 1
ATOM 1520 N N . LYS B 1 89 ? 3.014 40.205 87.515 1.00 47.20 331 LYS B N 1
ATOM 1521 C CA . LYS B 1 89 ? 3.484 39.170 88.427 1.00 43.89 331 LYS B CA 1
ATOM 1522 C C . LYS B 1 89 ? 2.557 39.052 89.639 1.00 47.48 331 LYS B C 1
ATOM 1523 O O . LYS B 1 89 ? 2.217 37.943 90.068 1.00 50.41 331 LYS B O 1
ATOM 1529 N N . LEU B 1 90 ? 2.132 40.200 90.167 1.00 45.24 332 LEU B N 1
ATOM 1530 C CA . LEU B 1 90 ? 1.220 40.216 91.304 1.00 45.70 332 LEU B CA 1
ATOM 1531 C C . LEU B 1 90 ? 0.014 39.383 90.917 1.00 42.27 332 LEU B C 1
ATOM 1532 O O . LEU B 1 90 ? -0.219 38.346 91.519 1.00 57.38 332 LEU B O 1
ATOM 1537 N N . ALA B 1 91 ? -0.740 39.823 89.913 1.00 50.83 333 ALA B N 1
ATOM 1538 C CA . ALA B 1 91 ? -1.917 39.078 89.458 1.00 46.86 333 ALA B CA 1
ATOM 1539 C C . ALA B 1 91 ? -1.634 37.585 89.447 1.00 53.49 333 ALA B C 1
ATOM 1540 O O . ALA B 1 91 ? -2.333 36.793 90.090 1.00 51.68 333 ALA B O 1
ATOM 1542 N N . GLU B 1 92 ? -0.610 37.205 88.698 1.00 42.71 334 GLU B N 1
ATOM 1543 C CA . GLU B 1 92 ? -0.231 35.806 88.598 1.00 58.86 334 GLU B CA 1
ATOM 1544 C C . GLU B 1 92 ? -0.193 35.131 89.968 1.00 57.29 334 GLU B C 1
ATOM 1545 O O . GLU B 1 92 ? -0.688 34.016 90.138 1.00 63.55 334 GLU B O 1
ATOM 1551 N N . ALA B 1 93 ? 0.380 35.818 90.949 1.00 55.06 335 ALA B N 1
ATOM 1552 C CA . ALA B 1 93 ? 0.498 35.266 92.294 1.00 52.85 335 ALA B CA 1
ATOM 1553 C C . ALA B 1 93 ? -0.809 35.215 93.062 1.00 58.56 335 ALA B C 1
ATOM 1554 O O . ALA B 1 93 ? -1.091 34.236 93.748 1.00 66.82 335 ALA B O 1
ATOM 1556 N N . ILE B 1 94 ? -1.597 36.277 92.970 1.00 56.33 336 ILE B N 1
ATOM 1557 C CA . ILE B 1 94 ? -2.848 36.283 93.701 1.00 65.27 336 ILE B CA 1
ATOM 1558 C C . ILE B 1 94 ? -3.707 35.167 93.109 1.00 74.41 336 ILE B C 1
ATOM 1559 O O . ILE B 1 94 ? -4.580 34.601 93.774 1.00 73.58 336 ILE B O 1
ATOM 1564 N N . ASP B 1 95 ? -3.445 34.825 91.855 1.00 77.34 337 ASP B N 1
ATOM 1565 C CA . ASP B 1 95 ? -4.242 33.767 91.273 1.00 80.31 337 ASP B CA 1
ATOM 1566 C C . ASP B 1 95 ? -3.739 32.389 91.614 1.00 84.14 337 ASP B C 1
ATOM 1567 O O . ASP B 1 95 ? -4.535 31.505 91.904 1.00 83.25 337 ASP B O 1
ATOM 1572 N N . GLU B 1 96 ? -2.432 32.175 91.551 1.00 77.80 338 GLU B N 1
ATOM 1573 C CA . GLU B 1 96 ? -1.930 30.860 91.896 1.00 76.02 338 GLU B CA 1
ATOM 1574 C C . GLU B 1 96 ? -2.447 30.550 93.294 1.00 79.35 338 GLU B C 1
ATOM 1575 O O . GLU B 1 96 ? -2.783 29.410 93.595 1.00 87.75 338 GLU B O 1
ATOM 1581 N N . LYS B 1 97 ? -2.545 31.588 94.124 1.00 88.62 339 LYS B N 1
ATOM 1582 C CA . LYS B 1 97 ? -3.072 31.478 95.489 1.00 91.42 339 LYS B CA 1
ATOM 1583 C C . LYS B 1 97 ? -4.559 31.082 95.432 1.00 91.73 339 LYS B C 1
ATOM 1584 O O . LYS B 1 97 ? -5.002 30.096 96.033 1.00 101.44 339 LYS B O 1
ATOM 1590 N N . SER B 1 98 ? -5.315 31.893 94.704 1.00 84.26 340 SER B N 1
ATOM 1591 C CA . SER B 1 98 ? -6.741 31.692 94.494 1.00 91.45 340 SER B CA 1
ATOM 1592 C C . SER B 1 98 ? -7.047 30.233 94.140 1.00 97.11 340 SER B C 1
ATOM 1593 O O . SER B 1 98 ? -7.893 29.595 94.772 1.00 102.83 340 SER B O 1
ATOM 1596 N N . LYS B 1 99 ? -6.343 29.722 93.129 1.00 100.74 341 LYS B N 1
ATOM 1597 C CA . LYS B 1 99 ? -6.497 28.346 92.655 1.00 98.24 341 LYS B CA 1
ATOM 1598 C C . LYS B 1 99 ? -6.056 27.331 93.709 1.00 99.78 341 LYS B C 1
ATOM 1599 O O . LYS B 1 99 ? -6.588 26.224 93.765 1.00 105.34 341 LYS B O 1
ATOM 1605 N N . LEU B 1 100 ? -5.085 27.699 94.543 1.00 96.71 342 LEU B N 1
ATOM 1606 C CA . LEU B 1 100 ? -4.652 26.794 95.604 1.00 102.16 342 LEU B CA 1
ATOM 1607 C C . LEU B 1 100 ? -5.754 26.646 96.658 1.00 109.38 342 LEU B C 1
ATOM 1608 O O . LEU B 1 100 ? -5.724 25.721 97.466 1.00 103.22 342 LEU B O 1
ATOM 1613 N N . GLU B 1 101 ? -6.725 27.561 96.654 1.00 115.12 343 GLU B N 1
ATOM 1614 C CA . GLU B 1 101 ? -7.852 27.484 97.590 1.00 116.01 343 GLU B CA 1
ATOM 1615 C C . GLU B 1 101 ? -8.583 26.152 97.399 1.00 118.65 343 GLU B C 1
ATOM 1616 O O . GLU B 1 101 ? -8.682 25.375 98.376 1.00 118.56 343 GLU B O 1
#

Secondary structure (DSSP, 8-state):
-HHHHHHHHHHHHHHHHHHHHHHHHHHHHHHHHHHHHHHHHHHHHHHHHHHHHHHHHHHHHHHHHHHHHHHHHHHHHHHHHHHHHHHHHHHHHHHHHHHH-/-HHHHHHHHHHHHHHHHHHHHHHHHHHHHHHHHHHHHHHHHHHHHHHHHHHHHHHHHHHHHHHHHHHHHHHHHHHHHHHHHHHHHHHHHHHHHHHHHHHH-

CATH classification: 1.20.5.340

Organism: Dictyostelium discoideum (NCBI:txid44689)

B-factor: mean 57.86, std 25.47, range [10.93, 158.16]

Radius of gyration: 43.04 Å; Cα contacts (8 Å, |Δi|>4): 118; chains: 2; bounding box: 61×128×60 Å

InterPro domains:
  IPR001589 Actinin-type actin-binding domain, conserved site [PS00019] (10-19)
  IPR001715 Calponin homology domain [PF00307] (9-115)
  IPR001715 Calponin homology domain [PF00307] (125-229)
  IPR001715 Calponin homology domain [PS50021] (8-115)
  IPR001715 Calponin homology domain [PS50021] (124-229)
  IPR001715 Calponin homology domain [SM00033] (10-113)
  IPR001715 Calponin homology domain [SM00033] (126-224)
  IPR015383 Cortexillin, coiled coil [PF09304] (231-337)
  IPR036872 CH domain superfamily [G3DSA:1.10.418.10] (1-119)
  IPR036872 CH domain superfamily [G3DSA:1.10.418.10] (121-237)
  IPR036872 CH domain superfamily [SSF47576] (4-229)

Solvent-accessible surface area: 14077 Å² total; per-residue (Å²): 138,76,71,120,128,13,62,36,25,61,103,36,26,99,61,39,105,80,44,82,104,101,23,45,151,73,37,78,119,13,68,71,68,5,65,65,36,88,67,90,16,61,102,26,65,119,121,2,188,94,28,56,67,88,19,77,98,2,67,136,57,27,86,121,27,68,91,20,48,80,112,20,79,52,100,10,59,136,5,63,124,62,57,48,93,23,88,123,105,28,47,86,10,91,78,79,59,58,173,81,143,165,58,60,112,111,25,50,37,16,82,102,37,31,94,70,10,93,85,29,56,93,94,14,78,135,46,39,83,102,21,60,76,79,38,64,54,37,99,71,103,10,64,100,80,66,95,89,4,145,90,16,58,62,102,22,99,98,5,72,132,48,14,84,97,24,69,97,38,80,122,98,15,82,60,118,22,60,116,4,49,126,24,69,41,74,20,77,113,105,32,51,100,5,97,57,59,50,56,131,87,161

Sequence (202 aa):
EMANRLAGLENSLESEKVSREQLIKQKDQLNSLLASLESEGAEREKRLRELEAKLDETLKNLELEKLARMELEARLAKTEKDRAILELKLAEAIDEKSKLEEMANRLAGLENSLESEKVSREQLIKQKDQLNSLLASLESEGAEREKRLRELEAKLDETLKNLELEKLARMELEARLAKTEKDRAILELKLAEAIDEKSKLE

GO terms:
  GO:0051015 actin filament binding (F, IDA)
  GO:1990023 mitotic spindle midzone (C, IDA)
  GO:0005546 phosphatidylinositol-4,5-bisphosphate binding (F, IDA)
  GO:0031982 vesicle (C, IDA)
  GO:0032154 cleavage furrow (C, IDA)
  GO:0045180 basal cortex (C, IDA)
  GO:0070938 contractile ring (C, IDA)
  GO:0005826 actomyosin contractile ring (C, IDA)
  GO:0005829 cytosol (C, IDA)
  GO:0005886 plasma membrane (C, IDA)
  GO:0005938 cell cortex (C, IDA)
  GO:0015629 actin cytoskeleton (C, IDA)
  GO:0031252 cell leading edge (C, IDA)
  GO:0031254 cell trailing edge (C, IDA)
  GO:0031255 lateral part of motile cell (C, IDA)
  GO:0009612 response to mechanical stimulus (P, IDA)
  GO:0051017 actin filament bundle assembly (P, IDA)
  GO:0051764 actin crosslink formation (P, IDA)
  GO:0000916 actomyosin contractile ring contraction (P, IGI)
  GO:0043520 regulation of myosin II filament assembly (P, IGI)

Foldseek 3Di:
DVVVVVVVVVVVVVVVVVVVVVVVVVVVVVVVVVVVVVVVVVVVVVVVVVVVVVVVVVVVVVVVVVVVVVVVVVVVVVVVVVVVVVVVVVVVVVVVVVVVD/DVVVVVVVVVVVVVVVVVVVVVVVVVVVVVVVVVVVVVVVVVVVVVVVVVVVVVVVVVVVVVVVVVVVVVVVVVVVVVVVVVVVVVVVVVVVVVVVVVVVD